Protein AF-A0A1D9FV73-F1 (afdb_monomer)

Sequence (245 aa):
MKEVLGYIRKRTNEAKQNPFILWLDDDSISARDRLSLWLPHISAFVMGFMDLNKLIFPYPSSEAATDELKRLINDHCRQDGTHWEWYLRDLQKLELNRTMKFSEGLEFIYGDERKLDRGFIYGIAALAHEAQDPLLRYSLIAPLEFFAHLLFGKTAPIARKFAEETGIQLEYVGDIHSGVEPGGLVNQQHEIINEDLFTEAVLDEQMRKRGLEMAEYMCDQIELRWKGNLEFAKKREWATPIAVV

Organism: Moorena producens (strain JHB) (NCBI:txid1454205)

Nearest PDB structures (foldseek):
  8ji7-assembly1_A  TM=9.169E-01  e=5.566E-11  Aetokthonos hydrillicola Thurmond2011
  8ji5-assembly1_A  TM=9.246E-01  e=1.252E-10  Aetokthonos hydrillicola Thurmond2011
  8ji2-assembly1_B  TM=9.148E-01  e=1.499E-10  Aetokthonos hydrillicola Thurmond2011
  8ji5-assembly1_B  TM=9.502E-01  e=3.223E-10  Aetokthonos hydrillicola Thurmond2011
  8twt-assembly1_A  TM=8.839E-01  e=9.134E-11  Aetokthonos hydrillicola

Solvent-accessible surface area (backbone atoms only — not comparable to full-atom values): 13000 Å² total; per-residue (Å²): 55,56,66,45,55,51,50,44,53,51,50,47,61,57,48,60,72,34,69,41,56,48,51,60,68,42,78,92,48,53,49,60,56,66,60,49,31,30,50,72,68,46,46,48,39,47,58,40,48,30,46,37,26,70,71,53,70,49,60,59,70,79,54,30,73,77,31,67,64,38,32,53,50,35,36,21,25,63,37,61,39,51,51,55,59,32,43,56,49,33,36,50,77,67,47,60,68,69,92,71,57,70,69,56,52,48,43,62,48,72,26,80,93,30,43,65,42,49,49,47,48,52,50,49,50,54,51,40,70,69,29,73,52,52,71,43,34,44,28,56,50,50,43,52,35,42,46,46,28,54,51,26,66,53,34,19,63,37,33,51,52,36,20,75,77,68,74,53,83,45,40,45,54,5,56,58,40,38,69,50,34,84,44,56,59,25,33,76,84,54,44,78,51,82,52,61,75,55,52,70,36,84,56,55,73,68,57,44,52,51,25,37,55,44,31,49,52,48,48,53,54,52,56,55,47,39,52,50,34,40,58,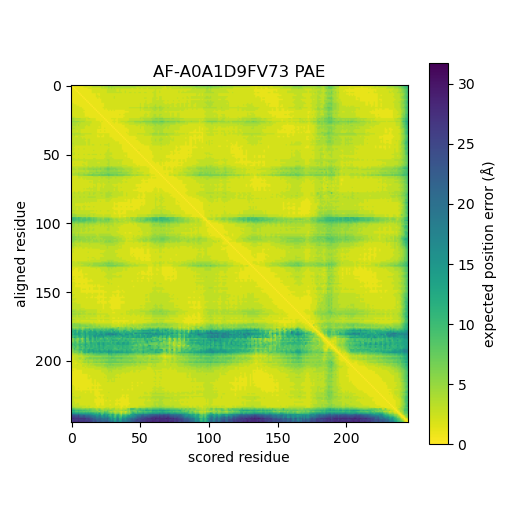50,25,72,66,44,83,60,70,63,69,59,81,84,125

Structure (mmCIF, N/CA/C/O backbone):
data_AF-A0A1D9FV73-F1
#
_entry.id   AF-A0A1D9FV73-F1
#
loop_
_atom_site.group_PDB
_atom_site.id
_atom_site.type_symbol
_atom_site.label_atom_id
_atom_site.label_alt_id
_atom_site.label_comp_id
_atom_site.label_asym_id
_atom_site.label_entity_id
_atom_site.label_seq_id
_atom_site.pdbx_PDB_ins_code
_atom_site.Cartn_x
_atom_site.Cartn_y
_atom_site.Cartn_z
_atom_site.occupancy
_atom_site.B_iso_or_equiv
_atom_site.auth_seq_id
_atom_site.auth_comp_id
_atom_site.auth_asym_id
_atom_site.auth_atom_id
_atom_site.pdbx_PDB_model_num
ATOM 1 N N . MET A 1 1 ? 6.792 -3.293 -21.103 1.00 94.44 1 MET A N 1
ATOM 2 C CA . MET A 1 1 ? 6.040 -2.984 -19.871 1.00 94.44 1 MET A CA 1
ATOM 3 C C . MET A 1 1 ? 4.527 -3.075 -20.017 1.00 94.44 1 MET A C 1
ATOM 5 O O . MET A 1 1 ? 3.881 -3.493 -19.064 1.00 94.44 1 MET A O 1
ATOM 9 N N . LYS A 1 2 ? 3.944 -2.753 -21.183 1.00 93.56 2 LYS A N 1
ATOM 10 C CA . LYS A 1 2 ? 2.482 -2.793 -21.414 1.00 93.56 2 LYS A CA 1
ATOM 11 C C . LYS A 1 2 ? 1.772 -4.060 -20.918 1.00 93.56 2 LYS A C 1
ATOM 13 O O . LYS A 1 2 ? 0.716 -3.941 -20.307 1.00 93.56 2 LYS A O 1
ATOM 18 N N . GLU A 1 3 ? 2.349 -5.241 -21.144 1.00 96.00 3 GLU A N 1
ATOM 19 C CA . GLU A 1 3 ? 1.769 -6.513 -20.684 1.00 96.00 3 GLU A CA 1
ATOM 20 C C . GLU A 1 3 ? 1.753 -6.631 -19.152 1.00 96.00 3 GLU A C 1
ATOM 22 O O . GLU A 1 3 ? 0.705 -6.911 -18.579 1.00 96.00 3 GLU A O 1
ATOM 27 N N . VAL A 1 4 ? 2.875 -6.328 -18.486 1.00 97.06 4 VAL A N 1
ATOM 28 C CA . VAL A 1 4 ? 2.989 -6.335 -17.015 1.00 97.06 4 VAL A CA 1
ATOM 29 C C . VAL A 1 4 ? 1.977 -5.374 -16.389 1.00 97.06 4 VAL A C 1
ATOM 31 O O . VAL A 1 4 ? 1.199 -5.758 -15.521 1.00 97.06 4 VAL A O 1
ATOM 34 N N . LEU A 1 5 ? 1.906 -4.137 -16.883 1.00 95.38 5 LEU A N 1
ATOM 35 C CA . LEU A 1 5 ? 0.952 -3.144 -16.379 1.00 95.38 5 LEU A CA 1
ATOM 36 C C . LEU A 1 5 ? -0.502 -3.503 -16.716 1.00 95.38 5 LEU A C 1
ATOM 38 O O . LEU A 1 5 ? -1.413 -3.215 -15.942 1.00 95.38 5 LEU A O 1
ATOM 42 N N . GLY A 1 6 ? -0.739 -4.139 -17.866 1.00 95.31 6 GLY A N 1
ATOM 43 C CA . GLY A 1 6 ? -2.045 -4.683 -18.232 1.00 95.31 6 GLY A CA 1
ATOM 44 C C . GLY A 1 6 ? -2.503 -5.771 -17.263 1.00 95.31 6 GLY A C 1
ATOM 45 O O . GLY A 1 6 ? -3.660 -5.765 -16.844 1.00 95.31 6 GLY A O 1
ATOM 46 N N . TYR A 1 7 ? -1.587 -6.652 -16.857 1.00 98.00 7 TYR A N 1
ATOM 47 C CA . TYR A 1 7 ? -1.833 -7.662 -15.835 1.00 98.00 7 TYR A CA 1
ATOM 48 C C . TYR A 1 7 ? -2.163 -7.026 -14.479 1.00 98.00 7 TYR A C 1
ATOM 50 O O . TYR A 1 7 ? -3.194 -7.359 -13.898 1.00 98.00 7 TYR A O 1
ATOM 58 N N . ILE A 1 8 ? -1.362 -6.059 -14.016 1.00 97.31 8 ILE A N 1
ATOM 59 C CA . ILE A 1 8 ? -1.597 -5.352 -12.744 1.00 97.31 8 ILE A CA 1
ATOM 60 C C . ILE A 1 8 ? -2.977 -4.692 -12.745 1.00 97.31 8 ILE A C 1
ATOM 62 O O . ILE A 1 8 ? -3.781 -4.953 -11.858 1.00 97.31 8 ILE A O 1
ATOM 66 N N . ARG A 1 9 ? -3.317 -3.928 -13.793 1.00 95.69 9 ARG A N 1
ATOM 67 C CA . ARG A 1 9 ? -4.641 -3.293 -13.923 1.00 95.69 9 ARG A CA 1
ATOM 68 C C . ARG A 1 9 ? -5.788 -4.295 -13.880 1.00 95.69 9 ARG A C 1
ATOM 70 O O . ARG A 1 9 ? -6.813 -4.025 -13.253 1.00 95.69 9 ARG A O 1
ATOM 77 N N . LYS A 1 10 ? -5.632 -5.442 -14.548 1.00 97.56 10 LYS A N 1
ATOM 78 C CA . LYS A 1 10 ? -6.623 -6.521 -14.508 1.00 97.56 10 LYS A CA 1
ATOM 79 C C . LYS A 1 10 ? -6.805 -7.022 -13.071 1.00 97.56 10 LYS A C 1
ATOM 81 O O . LYS A 1 10 ? -7.938 -7.034 -12.595 1.00 97.56 10 LYS A O 1
ATOM 86 N N . ARG A 1 11 ? -5.710 -7.352 -12.381 1.00 98.25 11 ARG A N 1
ATOM 87 C CA . ARG A 1 11 ? -5.714 -7.831 -10.990 1.00 98.25 11 ARG A CA 1
ATOM 88 C C . ARG A 1 11 ? -6.327 -6.815 -10.031 1.00 98.25 11 ARG A C 1
ATOM 90 O O . ARG A 1 11 ? -7.212 -7.167 -9.262 1.00 98.25 11 ARG A O 1
ATOM 97 N N . THR A 1 12 ? -5.959 -5.540 -10.130 1.00 96.50 12 THR A N 1
ATOM 98 C CA . THR A 1 12 ? -6.561 -4.465 -9.327 1.00 96.50 12 THR A CA 1
ATOM 99 C C . THR A 1 12 ? -8.065 -4.341 -9.580 1.00 96.50 12 THR A C 1
ATOM 101 O O . THR A 1 12 ? -8.840 -4.127 -8.651 1.00 96.50 12 THR A O 1
ATOM 104 N N . ASN A 1 13 ? -8.522 -4.503 -10.826 1.00 96.31 13 ASN A N 1
ATOM 105 C CA . ASN A 1 13 ? -9.952 -4.473 -11.124 1.00 96.31 13 ASN A CA 1
ATOM 106 C C . ASN A 1 13 ? -10.701 -5.689 -10.553 1.00 96.31 13 ASN A C 1
ATOM 108 O O . ASN A 1 13 ? -11.813 -5.528 -10.055 1.00 96.31 13 ASN A O 1
ATOM 112 N N . GLU A 1 14 ? -10.106 -6.881 -10.601 1.00 98.06 14 GLU A N 1
ATOM 113 C CA . GLU A 1 14 ? -10.643 -8.094 -9.966 1.00 98.06 14 GLU A CA 1
ATOM 114 C C . GLU A 1 14 ? -10.710 -7.937 -8.438 1.00 98.06 14 GLU A C 1
ATOM 116 O O . GLU A 1 14 ? -11.728 -8.261 -7.821 1.00 98.06 14 GLU A O 1
ATOM 121 N N . ALA A 1 15 ? -9.691 -7.317 -7.839 1.00 97.88 15 ALA A N 1
ATOM 122 C CA . ALA A 1 15 ? -9.591 -7.073 -6.404 1.00 97.88 15 ALA A CA 1
ATOM 123 C C . ALA A 1 15 ? -10.682 -6.135 -5.848 1.00 97.88 15 ALA A C 1
ATOM 125 O O . ALA A 1 15 ? -10.918 -6.122 -4.641 1.00 97.88 15 ALA A O 1
ATOM 126 N N . LYS A 1 16 ? -11.434 -5.418 -6.698 1.00 96.94 16 LYS A N 1
ATOM 127 C CA . LYS A 1 16 ? -12.654 -4.694 -6.282 1.00 96.94 16 LYS A CA 1
ATOM 128 C C . LYS A 1 16 ? -13.710 -5.614 -5.663 1.00 96.94 16 LYS A C 1
ATOM 130 O O . LYS A 1 16 ? -14.547 -5.143 -4.904 1.00 96.94 16 LYS A O 1
ATOM 135 N N . GLN A 1 17 ? -13.686 -6.904 -6.005 1.00 97.56 17 GLN A N 1
ATOM 136 C CA . GLN A 1 17 ? -14.568 -7.930 -5.442 1.00 97.56 17 GLN A CA 1
ATOM 137 C C . GLN A 1 17 ? -13.946 -8.652 -4.238 1.00 97.56 17 GLN A C 1
ATOM 139 O O . GLN A 1 17 ? -14.531 -9.603 -3.718 1.00 97.56 17 GLN A O 1
ATOM 144 N N . ASN A 1 18 ? -12.760 -8.234 -3.781 1.00 98.00 18 ASN A N 1
ATOM 145 C CA . ASN A 1 18 ? -12.142 -8.811 -2.597 1.00 98.00 18 ASN A CA 1
ATOM 146 C C . ASN A 1 18 ? -13.046 -8.564 -1.368 1.00 98.00 18 ASN A C 1
ATOM 148 O O . ASN A 1 18 ? -13.494 -7.432 -1.167 1.00 98.00 18 ASN A O 1
ATOM 152 N N . PRO A 1 19 ? -13.293 -9.573 -0.509 1.00 98.44 19 PRO A N 1
ATOM 153 C CA . PRO A 1 19 ? -14.173 -9.426 0.650 1.00 98.44 19 PRO A CA 1
ATOM 154 C C . PRO A 1 19 ? -13.812 -8.274 1.592 1.00 98.44 19 PRO A C 1
ATOM 156 O O . PRO A 1 19 ? -14.708 -7.681 2.184 1.00 98.44 19 PRO A O 1
ATOM 159 N N . PHE A 1 20 ? -12.526 -7.944 1.743 1.00 98.50 20 PHE A N 1
ATOM 160 C CA . PHE A 1 20 ? -12.100 -6.807 2.561 1.00 98.50 20 PHE A CA 1
ATOM 161 C C . PHE A 1 20 ? -12.515 -5.469 1.940 1.00 98.50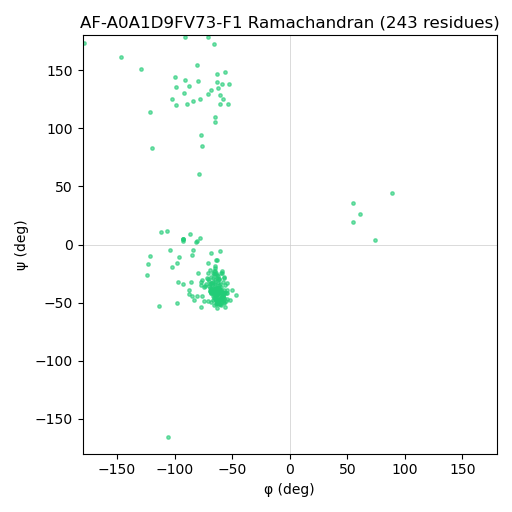 20 PHE A C 1
ATOM 163 O O . PHE A 1 20 ? -13.015 -4.595 2.640 1.00 98.50 20 PHE A O 1
ATOM 170 N N . ILE A 1 21 ? -12.374 -5.335 0.619 1.00 98.25 21 ILE A N 1
ATOM 171 C CA . ILE A 1 21 ? -12.801 -4.142 -0.118 1.00 98.25 21 ILE A CA 1
ATOM 172 C C . ILE A 1 21 ? -14.319 -3.975 -0.046 1.00 98.25 21 ILE A C 1
ATOM 174 O O . ILE A 1 21 ? -14.797 -2.880 0.231 1.00 98.25 21 ILE A O 1
ATOM 178 N N . LEU A 1 22 ? -15.076 -5.061 -0.212 1.00 98.19 22 LEU A N 1
ATOM 179 C CA . LEU A 1 22 ? -16.535 -5.034 -0.067 1.00 98.19 22 LEU A CA 1
ATOM 180 C C . LEU A 1 22 ? -16.974 -4.717 1.369 1.00 98.19 22 LEU A C 1
ATOM 182 O O . LEU A 1 22 ? -17.975 -4.041 1.571 1.00 98.19 22 LEU A O 1
ATOM 186 N N . TRP A 1 23 ? -16.219 -5.168 2.371 1.00 98.31 23 TRP A N 1
ATOM 187 C CA . TRP A 1 23 ? -16.487 -4.853 3.774 1.00 98.31 23 TRP A CA 1
ATOM 188 C C . TRP A 1 23 ? -16.323 -3.356 4.087 1.00 98.31 23 TRP A C 1
ATOM 190 O O . TRP A 1 23 ? -17.076 -2.819 4.896 1.00 98.31 23 TRP A O 1
ATOM 200 N N . LEU A 1 24 ? -15.406 -2.652 3.413 1.00 97.88 24 LEU A N 1
ATOM 201 C CA . LEU A 1 24 ? -15.288 -1.191 3.527 1.00 97.88 24 LEU A CA 1
ATOM 202 C C . LEU A 1 24 ? -16.526 -0.458 2.970 1.00 97.88 24 LEU A C 1
ATOM 204 O O . LEU A 1 24 ? -16.848 0.637 3.430 1.00 97.88 24 LEU A O 1
ATOM 208 N N . ASP A 1 25 ? -17.268 -1.063 2.041 1.00 95.56 25 ASP A N 1
ATOM 209 C CA . ASP A 1 25 ? -18.520 -0.506 1.511 1.00 95.56 25 ASP A CA 1
ATOM 210 C C . ASP A 1 25 ? -19.750 -0.815 2.398 1.00 95.56 25 ASP A C 1
ATOM 212 O O . ASP A 1 25 ? -20.844 -0.324 2.122 1.00 95.56 25 ASP A O 1
ATOM 216 N N . ASP A 1 26 ? -19.608 -1.611 3.466 1.00 96.75 26 ASP A N 1
ATOM 217 C CA . ASP A 1 26 ? -20.733 -2.007 4.321 1.00 96.75 26 ASP A CA 1
ATOM 218 C C . ASP A 1 26 ? -21.160 -0.872 5.268 1.00 96.75 26 ASP A C 1
ATOM 220 O O . ASP A 1 26 ? -20.642 -0.700 6.375 1.00 96.75 26 ASP A O 1
ATOM 224 N N . ASP A 1 27 ? -22.150 -0.093 4.836 1.00 94.50 27 ASP A N 1
ATOM 225 C CA . ASP A 1 27 ? -22.703 1.024 5.604 1.00 94.50 27 ASP A CA 1
ATOM 226 C C . ASP A 1 27 ? -23.476 0.621 6.869 1.00 94.50 27 ASP A C 1
ATOM 228 O O . ASP A 1 27 ? -23.812 1.499 7.670 1.00 94.50 27 ASP A O 1
ATOM 232 N N . SER A 1 28 ? -23.716 -0.675 7.108 1.00 96.25 28 SER A N 1
ATOM 233 C CA . SER A 1 28 ? -24.216 -1.144 8.409 1.00 96.25 28 SER A CA 1
ATOM 234 C C . SER A 1 28 ? -23.153 -1.056 9.513 1.00 96.25 28 SER A C 1
ATOM 236 O O . SER A 1 28 ? -23.482 -1.084 10.702 1.00 96.25 28 SER A O 1
ATOM 238 N N . ILE A 1 29 ? -21.882 -0.898 9.131 1.00 96.00 29 ILE A N 1
ATOM 239 C CA . ILE A 1 29 ? -20.740 -0.732 10.024 1.00 96.00 29 ILE A CA 1
ATOM 240 C C . ILE A 1 29 ? -20.395 0.758 10.127 1.00 96.00 29 ILE A C 1
ATOM 242 O O . ILE A 1 29 ? -20.336 1.492 9.130 1.00 96.00 29 ILE A O 1
ATOM 246 N N . SER A 1 30 ? -20.143 1.220 11.356 1.00 95.88 30 SER A N 1
ATOM 247 C CA . SER A 1 30 ? -19.783 2.619 11.608 1.00 95.88 30 SER A CA 1
ATOM 248 C C . SER A 1 30 ? -18.549 3.035 10.794 1.00 95.88 30 SER A C 1
ATOM 250 O O . SER A 1 30 ? -17.663 2.217 10.529 1.00 95.88 30 SER A O 1
ATOM 252 N N . ALA A 1 31 ? -18.474 4.310 10.396 1.00 96.56 31 ALA A N 1
ATOM 253 C CA . ALA A 1 31 ? -17.317 4.828 9.661 1.00 96.56 31 ALA A CA 1
ATOM 254 C C . ALA A 1 31 ? -16.020 4.605 10.454 1.00 96.56 31 ALA A C 1
ATOM 256 O O . ALA A 1 31 ? -15.020 4.140 9.912 1.00 96.56 31 ALA A O 1
ATOM 257 N N . ARG A 1 32 ? -16.079 4.833 11.771 1.00 95.62 32 ARG A N 1
ATOM 258 C CA . ARG A 1 32 ? -14.976 4.567 12.693 1.00 95.62 32 ARG A CA 1
ATOM 259 C C . ARG A 1 32 ? -14.503 3.117 12.634 1.00 95.62 32 ARG A C 1
ATOM 261 O O . ARG A 1 32 ? -13.319 2.902 12.416 1.00 95.62 32 ARG A O 1
ATOM 268 N N . ASP A 1 33 ? -15.401 2.146 12.800 1.00 96.00 33 ASP A N 1
ATOM 269 C CA . ASP A 1 33 ? -15.042 0.720 12.805 1.00 96.00 33 ASP A CA 1
ATOM 270 C C . ASP A 1 33 ? -14.443 0.280 11.461 1.00 96.00 33 ASP A C 1
ATOM 272 O O . ASP A 1 33 ? -13.454 -0.456 11.435 1.00 96.00 33 ASP A O 1
ATOM 276 N N . ARG A 1 34 ? -15.004 0.765 10.342 1.00 96.69 34 ARG A N 1
ATOM 277 C CA . ARG A 1 34 ? -14.482 0.488 8.995 1.00 96.69 34 ARG A CA 1
ATOM 278 C C . ARG A 1 34 ? -13.067 1.014 8.775 1.00 96.69 34 ARG A C 1
ATOM 280 O O . ARG A 1 34 ? -12.326 0.441 7.983 1.00 96.69 34 ARG A O 1
ATOM 287 N N . LEU A 1 35 ? -12.671 2.066 9.485 1.00 96.88 35 LEU A N 1
ATOM 288 C CA . LEU A 1 35 ? -11.325 2.633 9.412 1.00 96.88 35 LEU A CA 1
ATOM 289 C C . LEU A 1 35 ? -10.377 2.047 10.462 1.00 96.88 35 LEU A C 1
ATOM 291 O O . LEU A 1 35 ? -9.194 1.903 10.183 1.00 96.88 35 LEU A O 1
ATOM 295 N N . SER A 1 36 ? -10.861 1.707 11.659 1.00 95.44 36 SER A N 1
ATOM 296 C CA . SER A 1 36 ? -9.999 1.407 12.807 1.00 95.44 36 SER A CA 1
ATOM 297 C C . SER A 1 36 ? -9.740 -0.080 13.040 1.00 95.44 36 SER A C 1
ATOM 299 O O . SER A 1 36 ? -8.662 -0.434 13.511 1.00 95.44 36 SER A O 1
ATOM 301 N N . LEU A 1 37 ? -10.688 -0.970 12.728 1.00 96.00 37 LEU A N 1
ATOM 302 C CA . LEU A 1 37 ? -10.621 -2.362 13.197 1.00 96.00 37 LEU A CA 1
ATOM 303 C C . LEU A 1 37 ? -9.527 -3.196 12.529 1.00 96.00 37 LEU A C 1
ATOM 305 O O . LEU A 1 37 ? -9.065 -4.165 13.122 1.00 96.00 37 LEU A O 1
ATOM 309 N N . TRP A 1 38 ? -9.106 -2.829 11.322 1.00 96.31 38 TRP A N 1
ATOM 310 C CA . TRP A 1 38 ? -8.029 -3.494 10.585 1.00 96.31 38 TRP A CA 1
ATOM 311 C C . TRP A 1 38 ? -6.707 -2.723 10.637 1.00 96.31 38 TRP A C 1
ATOM 313 O O . TRP A 1 38 ? -5.655 -3.303 10.386 1.00 96.31 38 TRP A O 1
ATOM 323 N N . LEU A 1 39 ? -6.738 -1.428 10.955 1.00 96.00 39 LEU A N 1
ATOM 324 C CA . LEU A 1 39 ? -5.584 -0.543 10.814 1.00 96.00 39 LEU A CA 1
ATOM 325 C C . LEU A 1 39 ? -4.366 -0.988 11.651 1.00 96.00 39 LEU A C 1
ATOM 327 O O . LEU A 1 39 ? -3.267 -1.022 11.103 1.00 96.00 39 LEU A O 1
ATOM 331 N N . PRO A 1 40 ? -4.512 -1.458 12.910 1.00 94.50 40 PRO A N 1
ATOM 332 C CA . PRO A 1 40 ? -3.389 -2.008 13.673 1.00 94.50 40 PRO A CA 1
ATOM 333 C C . PRO A 1 40 ? -2.752 -3.248 13.034 1.00 94.50 40 PRO A C 1
ATOM 335 O O . PRO A 1 40 ? -1.554 -3.485 13.215 1.00 94.50 40 PRO A O 1
ATOM 338 N N . HIS A 1 41 ? -3.531 -4.043 12.289 1.00 94.69 41 HIS A N 1
ATOM 339 C CA . HIS A 1 41 ? -3.054 -5.267 11.646 1.00 94.69 41 HIS A CA 1
ATOM 340 C C . HIS A 1 41 ? -1.945 -4.973 10.638 1.00 94.69 41 HIS A C 1
ATOM 342 O O . HIS A 1 41 ? -0.956 -5.694 10.589 1.00 94.69 41 HIS A O 1
ATOM 348 N N . ILE A 1 42 ? -2.069 -3.867 9.897 1.00 95.12 42 ILE A N 1
ATOM 349 C CA . ILE A 1 42 ? -1.120 -3.506 8.840 1.00 95.12 42 ILE A CA 1
ATOM 350 C C . ILE A 1 42 ? 0.146 -2.816 9.361 1.00 95.12 42 ILE A C 1
ATOM 352 O O . ILE A 1 42 ? 1.007 -2.453 8.567 1.00 95.12 42 ILE A O 1
ATOM 356 N N . SER A 1 43 ? 0.301 -2.650 10.677 1.00 95.06 43 SER A N 1
ATOM 357 C CA . SER A 1 43 ? 1.453 -1.970 11.290 1.00 95.06 43 SER A CA 1
ATOM 358 C C . SER A 1 43 ? 2.803 -2.517 10.821 1.00 95.06 43 SER A C 1
ATOM 360 O O . SER A 1 43 ? 3.673 -1.745 10.419 1.00 95.06 43 SER A O 1
ATOM 362 N N . ALA A 1 44 ? 2.973 -3.843 10.815 1.00 95.31 44 ALA A N 1
ATOM 363 C CA . ALA A 1 44 ? 4.203 -4.481 10.349 1.00 95.31 44 ALA A CA 1
ATOM 364 C C . ALA A 1 44 ? 4.470 -4.191 8.862 1.00 95.31 44 ALA A C 1
ATOM 366 O O . ALA A 1 44 ? 5.618 -3.969 8.477 1.00 95.31 44 ALA A O 1
ATOM 367 N N . PHE A 1 45 ? 3.418 -4.141 8.039 1.00 96.44 45 PHE A N 1
ATOM 368 C CA . PHE A 1 45 ? 3.533 -3.781 6.631 1.00 96.44 45 PHE A CA 1
ATOM 369 C C . PHE A 1 45 ? 3.904 -2.306 6.447 1.00 96.44 45 PHE A C 1
ATOM 371 O O . PHE A 1 45 ? 4.859 -2.036 5.734 1.00 96.44 45 PHE A O 1
ATOM 378 N N . VAL A 1 46 ? 3.221 -1.360 7.103 1.00 96.88 46 VAL A N 1
ATOM 379 C CA . VAL A 1 46 ? 3.495 0.085 6.951 1.00 96.88 46 VAL A CA 1
ATOM 380 C C . VAL A 1 46 ? 4.925 0.423 7.357 1.00 96.88 46 VAL A C 1
ATOM 382 O O . VAL A 1 46 ? 5.630 1.121 6.629 1.00 96.88 46 VAL A O 1
ATOM 385 N N . MET A 1 47 ? 5.381 -0.107 8.495 1.00 97.19 47 MET A N 1
ATOM 386 C CA . MET A 1 47 ? 6.751 0.122 8.955 1.00 97.19 47 MET A CA 1
ATOM 387 C C . MET A 1 47 ? 7.775 -0.553 8.036 1.00 97.19 47 MET A C 1
ATOM 389 O O . MET A 1 47 ? 8.807 0.036 7.733 1.00 97.19 47 MET A O 1
ATOM 393 N N . GLY A 1 48 ? 7.482 -1.752 7.528 1.00 97.19 48 GLY A N 1
ATOM 394 C CA . GLY A 1 48 ? 8.340 -2.400 6.537 1.00 97.19 48 GLY A CA 1
ATOM 395 C C . GLY A 1 48 ? 8.354 -1.675 5.189 1.00 97.19 48 GLY A C 1
ATOM 396 O O . GLY A 1 48 ? 9.392 -1.611 4.543 1.00 97.19 48 GLY A O 1
ATOM 397 N N . PHE A 1 49 ? 7.237 -1.084 4.764 1.00 97.12 49 PHE A N 1
ATOM 398 C CA . PHE A 1 49 ? 7.138 -0.319 3.522 1.00 97.12 49 PHE A CA 1
ATOM 399 C C . PHE A 1 49 ? 7.918 0.997 3.600 1.00 97.12 49 PHE A C 1
ATOM 401 O O . PHE A 1 49 ? 8.562 1.390 2.627 1.00 97.12 49 PHE A O 1
ATOM 408 N N . MET A 1 50 ? 7.962 1.624 4.781 1.00 97.75 50 MET A N 1
ATOM 409 C CA . MET A 1 50 ? 8.908 2.706 5.062 1.00 97.75 50 MET A CA 1
ATOM 410 C C . MET A 1 50 ? 10.354 2.249 4.813 1.00 97.75 50 MET A C 1
ATOM 412 O O . MET A 1 50 ? 11.098 2.956 4.134 1.00 97.75 50 MET A O 1
ATOM 416 N N . ASP A 1 51 ? 10.759 1.086 5.329 1.00 97.94 51 ASP A N 1
ATOM 417 C CA . ASP A 1 51 ? 12.115 0.564 5.113 1.00 97.94 51 ASP A CA 1
ATOM 418 C C . ASP A 1 51 ? 12.373 0.232 3.640 1.00 97.94 51 ASP A C 1
ATOM 420 O O . ASP A 1 51 ? 13.446 0.545 3.123 1.00 97.94 51 ASP A O 1
ATOM 424 N N . LEU A 1 52 ? 11.391 -0.334 2.932 1.00 98.06 52 LEU A N 1
ATOM 425 C CA . LEU A 1 52 ? 11.512 -0.605 1.501 1.00 98.06 52 LEU A CA 1
ATOM 426 C C . LEU A 1 52 ? 11.823 0.677 0.721 1.00 98.06 52 LEU A C 1
ATOM 428 O O . LEU A 1 52 ? 12.796 0.719 -0.032 1.00 98.06 52 LEU A O 1
ATOM 432 N N . ASN A 1 53 ? 11.057 1.739 0.962 1.00 98.06 53 ASN A N 1
ATOM 433 C CA . ASN A 1 53 ? 11.233 3.024 0.293 1.00 98.06 53 ASN A CA 1
ATOM 434 C C . ASN A 1 53 ? 12.499 3.775 0.722 1.00 98.06 53 ASN A C 1
ATOM 436 O O . ASN A 1 53 ? 13.095 4.483 -0.082 1.00 98.06 53 ASN A O 1
ATOM 440 N N . LYS A 1 54 ? 12.956 3.627 1.968 1.00 97.75 54 LYS A N 1
ATOM 441 C CA . LYS A 1 54 ? 14.157 4.334 2.444 1.00 97.75 54 LYS A CA 1
ATOM 442 C C . LYS A 1 54 ? 15.459 3.608 2.132 1.00 97.75 54 LYS A C 1
ATOM 444 O O . LYS A 1 54 ? 16.480 4.270 1.961 1.00 97.75 54 LYS A O 1
ATOM 449 N N . LEU A 1 55 ? 15.446 2.276 2.114 1.00 97.44 55 LEU A N 1
ATOM 450 C CA . LEU A 1 55 ? 16.667 1.468 2.188 1.00 97.44 55 LEU A CA 1
ATOM 451 C C . LEU A 1 55 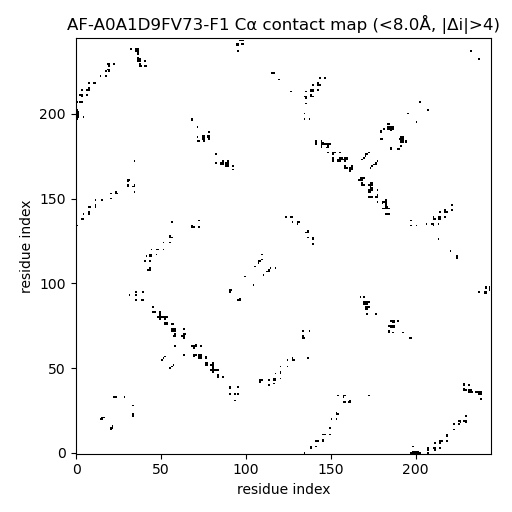? 16.833 0.484 1.029 1.00 97.44 55 LEU A C 1
ATOM 453 O O . LEU A 1 55 ? 17.964 0.099 0.744 1.00 97.44 55 LEU A O 1
ATOM 457 N N . ILE A 1 56 ? 15.743 0.041 0.396 1.00 97.81 56 ILE A N 1
ATOM 458 C CA . ILE A 1 56 ? 15.771 -1.129 -0.494 1.00 97.81 56 ILE A CA 1
ATOM 459 C C . ILE A 1 56 ? 15.502 -0.765 -1.953 1.00 97.81 56 ILE A C 1
ATOM 461 O O . ILE A 1 56 ? 16.271 -1.148 -2.832 1.00 97.81 56 ILE A O 1
ATOM 465 N N . PHE A 1 57 ? 14.411 -0.053 -2.231 1.00 97.88 57 PHE A N 1
ATOM 466 C CA . PHE A 1 57 ? 14.059 0.346 -3.590 1.00 97.88 57 PHE A CA 1
ATOM 467 C C . PHE A 1 57 ? 15.006 1.386 -4.198 1.00 97.88 57 PHE A C 1
ATOM 469 O O . PHE A 1 57 ? 15.342 1.216 -5.380 1.00 97.88 57 PHE A O 1
ATOM 476 N N . PRO A 1 58 ? 15.462 2.419 -3.454 1.00 97.75 58 PRO A N 1
ATOM 477 C CA . PRO A 1 58 ? 16.298 3.452 -4.039 1.00 97.75 58 PRO A CA 1
ATOM 478 C C . PRO A 1 58 ? 17.595 2.904 -4.635 1.00 97.75 58 PRO A C 1
ATOM 480 O O . PRO A 1 58 ? 18.291 2.077 -4.048 1.00 97.75 58 PRO A O 1
ATOM 483 N N . TYR A 1 59 ? 17.950 3.423 -5.801 1.00 98.19 59 TYR A N 1
ATOM 484 C CA . TYR A 1 59 ? 19.246 3.226 -6.431 1.00 98.19 59 TYR A CA 1
ATOM 485 C C . TYR A 1 59 ? 20.306 4.155 -5.832 1.00 98.19 59 TYR A C 1
ATOM 487 O O . TYR A 1 59 ? 19.974 5.259 -5.380 1.00 98.19 59 TYR A O 1
ATOM 495 N N . PRO A 1 60 ? 21.598 3.782 -5.899 1.00 97.12 60 PRO A N 1
ATOM 496 C CA . PRO A 1 60 ? 22.688 4.691 -5.566 1.00 97.12 60 PRO A CA 1
ATOM 497 C C . PRO A 1 60 ? 22.589 6.006 -6.348 1.00 97.12 60 PRO A C 1
ATOM 499 O O . PRO A 1 60 ? 22.346 6.007 -7.557 1.00 97.12 60 PRO A O 1
ATOM 502 N N . SER A 1 61 ? 22.841 7.138 -5.683 1.00 95.81 61 SER A N 1
ATOM 503 C CA . SER A 1 61 ? 22.734 8.467 -6.306 1.00 95.81 61 SER A CA 1
ATOM 504 C C . SER A 1 61 ? 23.618 8.632 -7.546 1.00 95.81 61 SER A C 1
ATOM 506 O O . SER A 1 61 ? 23.265 9.382 -8.449 1.00 95.81 61 SER A O 1
ATOM 508 N N . SER A 1 62 ? 24.748 7.921 -7.618 1.00 97.12 62 SER A N 1
ATOM 509 C CA . SER A 1 62 ? 25.627 7.913 -8.793 1.00 97.12 62 SER A CA 1
ATOM 510 C C . SER A 1 62 ? 24.988 7.270 -10.025 1.00 97.12 62 SER A C 1
ATOM 512 O O . SER A 1 62 ? 25.284 7.690 -11.137 1.00 97.12 62 SER A O 1
ATOM 514 N N . GLU A 1 63 ? 24.123 6.270 -9.841 1.00 96.88 63 GLU A N 1
ATOM 515 C CA . GLU A 1 63 ? 23.386 5.633 -10.938 1.00 96.88 63 GLU A CA 1
ATOM 516 C C . GLU A 1 63 ? 22.175 6.474 -11.345 1.00 96.88 63 GLU A C 1
ATOM 518 O O . GLU A 1 63 ? 21.955 6.718 -12.526 1.00 96.88 63 GLU A O 1
ATOM 523 N N . ALA A 1 64 ? 21.423 6.988 -10.369 1.00 96.12 64 ALA A N 1
ATOM 524 C CA . ALA A 1 64 ? 20.279 7.865 -10.627 1.00 96.12 64 ALA A CA 1
ATOM 525 C C . ALA A 1 64 ? 20.676 9.207 -11.277 1.00 96.12 64 ALA A C 1
ATOM 527 O O . ALA A 1 64 ? 19.849 9.866 -11.898 1.00 96.12 64 ALA A O 1
ATOM 528 N N . ALA A 1 65 ? 21.940 9.624 -11.162 1.00 95.88 65 ALA A N 1
ATOM 529 C CA . ALA A 1 65 ? 22.443 10.819 -11.836 1.00 95.88 65 ALA A CA 1
ATOM 530 C C . ALA A 1 65 ? 22.535 10.665 -13.366 1.00 95.88 65 ALA A C 1
ATOM 532 O O . ALA A 1 65 ? 22.576 11.672 -14.071 1.00 95.88 65 ALA A O 1
ATOM 533 N N . THR A 1 66 ? 22.594 9.433 -13.879 1.00 96.38 66 THR A N 1
ATOM 534 C CA . THR A 1 66 ? 22.786 9.144 -15.311 1.00 96.38 66 THR A CA 1
ATOM 535 C C . THR A 1 66 ? 21.662 8.312 -15.928 1.00 96.38 66 THR A C 1
ATOM 537 O O . THR A 1 66 ? 21.601 8.208 -17.151 1.00 96.38 66 THR A O 1
ATOM 540 N N . ASP A 1 67 ? 20.760 7.764 -15.113 1.00 96.25 67 ASP A N 1
ATOM 541 C CA . ASP A 1 67 ? 19.602 6.976 -15.533 1.00 96.25 67 ASP A CA 1
ATOM 542 C C . ASP A 1 67 ? 18.307 7.620 -15.018 1.00 96.25 67 ASP A C 1
ATOM 544 O O . ASP A 1 67 ? 18.042 7.685 -13.813 1.00 96.25 67 ASP A O 1
ATOM 548 N N . GLU A 1 68 ? 17.493 8.107 -15.953 1.00 95.06 68 GLU A N 1
ATOM 549 C CA . GLU A 1 68 ? 16.250 8.804 -15.640 1.00 95.06 68 GLU A CA 1
ATOM 550 C C . GLU A 1 68 ? 15.214 7.904 -14.957 1.00 95.06 68 GLU A C 1
ATOM 552 O O . GLU A 1 68 ? 14.568 8.355 -14.014 1.00 95.06 68 GLU A O 1
ATOM 557 N N . LEU A 1 69 ? 15.090 6.630 -15.340 1.00 95.62 69 LEU A N 1
ATOM 558 C CA . LEU A 1 69 ? 14.127 5.719 -14.714 1.00 95.62 69 LEU A CA 1
ATOM 559 C C . LEU A 1 69 ? 14.492 5.473 -13.246 1.00 95.62 69 LEU A C 1
ATOM 561 O O . LEU A 1 69 ? 13.628 5.504 -12.368 1.00 95.62 69 LEU A O 1
ATOM 565 N N . LYS A 1 70 ? 15.786 5.293 -12.958 1.00 96.88 70 LYS A N 1
ATOM 566 C CA . LYS A 1 70 ? 16.282 5.158 -11.579 1.00 96.88 70 LYS A CA 1
ATO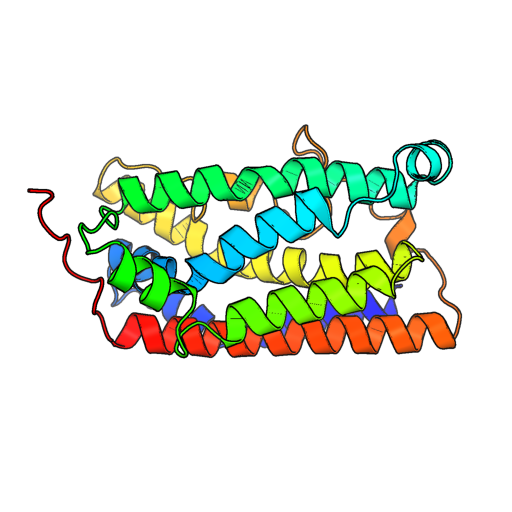M 567 C C . LYS A 1 70 ? 16.046 6.426 -10.765 1.00 96.88 70 LYS A C 1
ATOM 569 O O . LYS A 1 70 ? 15.664 6.337 -9.600 1.00 96.88 70 LYS A O 1
ATOM 574 N N . ARG A 1 71 ? 16.240 7.603 -11.370 1.00 95.88 71 ARG A N 1
ATOM 575 C CA . ARG A 1 71 ? 15.941 8.893 -10.732 1.00 95.88 71 ARG A CA 1
ATOM 576 C C . ARG A 1 71 ? 14.466 9.009 -10.362 1.00 95.88 71 ARG A C 1
ATOM 578 O O . ARG A 1 71 ? 14.171 9.348 -9.224 1.00 95.88 71 ARG A O 1
ATOM 585 N N . LEU A 1 72 ? 13.561 8.676 -11.281 1.00 94.62 72 LEU A N 1
ATOM 586 C CA . LEU A 1 72 ? 12.117 8.727 -11.042 1.00 94.62 72 LEU A CA 1
ATOM 587 C C . LEU A 1 72 ? 11.683 7.774 -9.918 1.00 94.62 72 LEU A C 1
ATOM 589 O O . LEU A 1 72 ? 10.927 8.181 -9.040 1.00 94.62 72 LEU A O 1
ATOM 593 N N . ILE A 1 73 ? 12.223 6.550 -9.883 1.00 95.88 73 ILE A N 1
ATOM 594 C CA . ILE A 1 73 ? 11.998 5.613 -8.767 1.00 95.88 73 ILE A CA 1
ATOM 595 C C . ILE A 1 73 ? 12.495 6.214 -7.448 1.00 95.88 73 ILE A C 1
ATOM 597 O O . ILE A 1 73 ? 11.769 6.207 -6.458 1.00 95.88 73 ILE A O 1
ATOM 601 N N . ASN A 1 74 ? 13.705 6.779 -7.421 1.00 96.94 74 ASN A N 1
ATOM 602 C CA . ASN A 1 74 ? 14.242 7.407 -6.214 1.00 96.94 74 ASN A CA 1
ATOM 603 C C . ASN A 1 74 ? 13.399 8.595 -5.742 1.00 96.94 74 ASN A C 1
ATOM 605 O O . ASN A 1 74 ? 13.302 8.826 -4.538 1.00 96.94 74 ASN A O 1
ATOM 609 N N . ASP A 1 75 ? 12.864 9.394 -6.663 1.00 94.44 75 ASP A N 1
ATOM 610 C CA . ASP A 1 75 ? 12.035 10.558 -6.346 1.00 94.44 75 ASP A CA 1
ATOM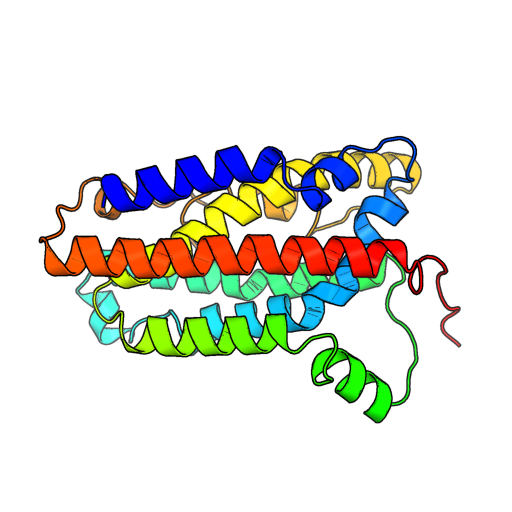 611 C C . ASP A 1 75 ? 10.724 10.121 -5.686 1.00 94.44 75 ASP A C 1
ATOM 613 O O . ASP A 1 75 ? 10.368 10.673 -4.642 1.00 94.44 75 ASP A O 1
ATOM 617 N N . HIS A 1 76 ? 10.094 9.075 -6.223 1.00 94.19 76 HIS A N 1
ATOM 618 C CA . HIS A 1 76 ? 8.914 8.450 -5.636 1.00 94.19 76 HIS A CA 1
ATOM 619 C C . HIS A 1 76 ? 9.192 7.827 -4.273 1.00 94.19 76 HIS A C 1
ATOM 621 O O . HIS A 1 76 ? 8.550 8.198 -3.295 1.00 94.19 76 HIS A O 1
ATOM 627 N N . CYS A 1 77 ? 10.236 7.007 -4.139 1.00 95.81 77 CYS A N 1
ATOM 628 C CA . CYS A 1 77 ? 10.572 6.392 -2.855 1.00 95.81 77 CYS A CA 1
ATOM 629 C C . CYS A 1 77 ? 10.837 7.414 -1.735 1.00 95.81 77 CYS A C 1
ATOM 631 O O . CYS A 1 77 ? 10.536 7.160 -0.568 1.00 95.81 77 CYS A O 1
ATOM 633 N N . ARG A 1 78 ? 11.390 8.594 -2.057 1.00 95.12 78 ARG A N 1
ATOM 634 C CA . ARG A 1 78 ? 11.575 9.662 -1.060 1.00 95.12 78 ARG A CA 1
ATOM 635 C C . ARG A 1 78 ? 10.256 10.245 -0.569 1.00 95.12 78 ARG A C 1
ATOM 637 O O . ARG A 1 78 ? 10.205 10.672 0.582 1.00 95.12 78 ARG A O 1
ATOM 644 N N . GLN A 1 79 ? 9.244 10.309 -1.424 1.00 91.44 79 GLN A N 1
ATOM 645 C CA . GLN A 1 79 ? 7.921 10.809 -1.073 1.00 91.44 79 GLN A CA 1
ATOM 646 C C . GLN A 1 79 ? 7.156 9.738 -0.277 1.00 91.44 79 GLN A C 1
ATOM 648 O O . GLN A 1 79 ? 6.825 9.972 0.888 1.00 91.44 79 GLN A O 1
ATOM 653 N N . ASP A 1 80 ? 7.042 8.531 -0.822 1.00 92.12 80 ASP A N 1
ATOM 654 C CA . ASP A 1 80 ? 6.327 7.401 -0.220 1.00 92.12 80 ASP A CA 1
ATOM 655 C C . ASP A 1 80 ? 6.903 6.975 1.137 1.00 92.12 80 ASP A C 1
ATOM 657 O O . ASP A 1 80 ? 6.192 6.628 2.085 1.00 92.12 80 ASP A O 1
ATOM 661 N N . GLY A 1 81 ? 8.225 7.099 1.291 1.00 95.00 81 GLY A N 1
ATOM 662 C CA . GLY A 1 81 ? 8.929 6.865 2.549 1.00 95.00 81 GLY A CA 1
ATOM 663 C C . GLY A 1 81 ? 8.507 7.786 3.704 1.00 95.00 81 GLY A C 1
ATOM 664 O O . GLY A 1 81 ? 8.981 7.593 4.829 1.00 95.00 81 GLY A O 1
ATOM 665 N N . THR A 1 82 ? 7.638 8.775 3.472 1.00 94.50 82 THR A N 1
ATOM 666 C CA . THR A 1 82 ? 7.094 9.677 4.501 1.00 94.50 82 THR A CA 1
ATOM 667 C C . THR A 1 82 ? 5.704 9.274 5.009 1.00 94.50 82 THR A C 1
ATOM 669 O O . THR A 1 82 ? 5.323 9.687 6.104 1.00 94.50 82 THR A O 1
ATOM 672 N N . HIS A 1 83 ? 4.973 8.402 4.302 1.00 94.69 83 HIS A N 1
ATOM 673 C CA . HIS A 1 83 ? 3.556 8.109 4.590 1.00 94.69 83 HIS A CA 1
ATOM 674 C C . HIS A 1 83 ? 3.320 7.442 5.953 1.00 94.69 83 HIS A C 1
ATOM 676 O O . HIS A 1 83 ? 2.250 7.581 6.548 1.00 94.69 83 HIS A O 1
ATOM 682 N N . TRP A 1 84 ? 4.325 6.747 6.494 1.00 97.25 84 TRP A N 1
ATOM 683 C CA . TRP A 1 84 ? 4.253 6.126 7.822 1.00 97.25 84 TRP A CA 1
ATOM 684 C C . TRP A 1 84 ? 3.933 7.140 8.937 1.00 97.25 84 TRP A C 1
ATOM 686 O O . TRP A 1 84 ? 3.310 6.781 9.935 1.00 97.25 84 TRP A O 1
ATOM 696 N N . GLU A 1 85 ? 4.309 8.414 8.776 1.00 97.38 85 GLU A N 1
ATOM 697 C CA . GLU A 1 85 ? 3.995 9.458 9.756 1.00 97.38 85 GLU A CA 1
ATOM 698 C C . GLU A 1 85 ? 2.493 9.732 9.830 1.00 97.38 85 GLU A C 1
ATOM 700 O O . GLU A 1 85 ? 1.951 9.914 10.921 1.00 97.38 85 GLU A O 1
ATOM 705 N N . TRP A 1 86 ? 1.814 9.737 8.679 1.00 97.56 86 TRP A N 1
ATOM 706 C CA . TRP A 1 86 ? 0.361 9.877 8.607 1.00 97.56 86 TRP A CA 1
ATOM 707 C C . TRP A 1 86 ? -0.320 8.697 9.285 1.00 97.56 86 TRP A C 1
ATOM 709 O O . TRP A 1 86 ? -1.261 8.886 10.049 1.00 97.56 86 TRP A O 1
ATOM 719 N N . TYR A 1 87 ? 0.197 7.485 9.072 1.00 97.81 87 TYR A N 1
ATOM 720 C CA . TYR A 1 87 ? -0.341 6.283 9.702 1.00 97.81 87 TYR A CA 1
ATOM 721 C C . TYR A 1 87 ? -0.306 6.385 11.233 1.00 97.81 87 TYR A C 1
ATOM 723 O O . TYR A 1 87 ? -1.310 6.132 11.897 1.00 97.81 87 TYR A O 1
ATOM 731 N N . LEU A 1 88 ? 0.815 6.827 11.813 1.00 97.25 88 LEU A N 1
ATOM 732 C CA . LEU A 1 88 ? 0.920 7.001 13.266 1.00 97.25 88 LEU A CA 1
ATOM 733 C C . LEU A 1 88 ? -0.016 8.088 13.813 1.00 97.25 88 LEU A C 1
ATOM 735 O O . LEU A 1 88 ? -0.545 7.938 14.917 1.00 97.25 88 LEU A O 1
ATOM 739 N N . ARG A 1 89 ? -0.233 9.173 13.061 1.00 97.56 89 ARG A N 1
ATOM 740 C CA . ARG A 1 89 ? -1.194 10.226 13.431 1.00 97.56 89 ARG A CA 1
ATOM 741 C C . ARG A 1 89 ? -2.628 9.710 13.380 1.00 97.56 89 ARG A C 1
ATOM 743 O O . ARG A 1 89 ? -3.395 9.987 14.299 1.00 97.56 89 ARG A O 1
ATOM 750 N N . ASP A 1 90 ? -2.972 8.898 12.387 1.00 97.62 90 ASP A N 1
ATOM 751 C CA . ASP A 1 90 ? -4.294 8.278 12.300 1.00 97.62 90 ASP A CA 1
ATOM 752 C C . ASP A 1 90 ? -4.540 7.292 13.439 1.00 97.62 90 ASP A C 1
ATOM 754 O O . ASP A 1 90 ? -5.616 7.318 14.032 1.00 97.62 90 ASP A O 1
ATOM 758 N N . LEU A 1 91 ? -3.543 6.489 13.832 1.00 95.88 91 LEU A N 1
ATOM 759 C CA . LEU A 1 91 ? -3.657 5.646 15.028 1.00 95.88 91 LEU A CA 1
ATOM 760 C C . LEU A 1 91 ? -3.962 6.477 16.284 1.00 95.88 91 LEU A C 1
ATOM 762 O O . LEU A 1 91 ? -4.811 6.086 17.084 1.00 95.88 91 LEU A O 1
ATOM 766 N N . GLN A 1 92 ? -3.316 7.634 16.450 1.00 94.75 92 GLN A N 1
ATOM 767 C CA . GLN A 1 92 ? -3.586 8.550 17.565 1.00 94.75 92 GLN A CA 1
ATOM 768 C C . GLN A 1 92 ? -5.007 9.115 17.511 1.00 94.75 92 GLN A C 1
ATOM 770 O O . GLN A 1 92 ? -5.738 9.039 18.496 1.00 94.75 92 GLN A O 1
ATOM 775 N N . LYS A 1 93 ? -5.408 9.654 16.358 1.00 95.38 93 LYS A N 1
ATOM 776 C CA . LYS A 1 93 ? -6.723 10.276 16.135 1.00 95.38 93 LYS A CA 1
ATOM 777 C C . LYS A 1 93 ? -7.878 9.287 16.238 1.00 95.38 93 LYS A C 1
ATOM 779 O O . LYS A 1 93 ? -8.974 9.657 16.642 1.00 95.38 93 LYS A O 1
ATOM 784 N N . LEU A 1 94 ? -7.620 8.026 15.905 1.00 94.62 94 LEU A N 1
ATOM 785 C CA . LEU A 1 94 ? -8.544 6.917 16.088 1.00 94.62 94 LEU A CA 1
ATOM 786 C C . LEU A 1 94 ? -8.433 6.285 17.482 1.00 94.62 94 LEU A C 1
ATOM 788 O O . LEU A 1 94 ? -9.060 5.252 17.694 1.00 94.62 94 LEU A O 1
ATOM 792 N N . GLU A 1 95 ? -7.692 6.865 18.428 1.00 92.56 95 GLU A N 1
ATOM 793 C CA . GLU A 1 95 ? -7.549 6.373 19.809 1.00 92.56 95 GLU A CA 1
ATOM 794 C C . GLU A 1 95 ? -7.070 4.910 19.892 1.00 92.56 95 GLU A C 1
ATOM 796 O O . GLU A 1 95 ? -7.475 4.136 20.762 1.00 92.56 95 GLU A O 1
ATOM 801 N N . LEU A 1 96 ? -6.201 4.511 18.963 1.00 92.19 96 LEU A N 1
ATOM 802 C CA . LEU A 1 96 ? -5.624 3.168 18.875 1.00 92.19 96 LEU A CA 1
ATOM 803 C C . LEU A 1 96 ? -4.282 3.062 19.619 1.00 92.19 96 LEU A C 1
ATOM 805 O O . LEU A 1 96 ? -3.661 2.005 19.637 1.00 92.19 96 LEU A O 1
ATOM 809 N N . ASN A 1 97 ? -3.823 4.117 20.289 1.00 86.44 97 ASN A N 1
ATOM 810 C CA . ASN A 1 97 ? -2.615 4.061 21.114 1.00 86.44 97 ASN A CA 1
ATOM 811 C C . ASN A 1 97 ? -2.880 3.358 22.451 1.00 86.44 97 ASN A C 1
ATOM 813 O O . ASN A 1 97 ? -3.144 3.993 23.469 1.00 86.44 97 ASN A O 1
ATOM 817 N N . ARG A 1 98 ? -2.800 2.026 22.446 1.00 84.56 98 ARG A N 1
ATOM 818 C CA . ARG A 1 98 ? -2.960 1.197 23.647 1.00 84.56 98 ARG A CA 1
ATOM 819 C C . ARG A 1 98 ? -1.686 1.157 24.486 1.00 84.56 98 ARG A C 1
ATOM 821 O O . ARG A 1 98 ? -0.591 0.992 23.954 1.00 84.56 98 ARG A O 1
ATOM 828 N N . THR A 1 99 ? -1.848 1.186 25.806 1.00 86.38 99 THR A N 1
ATOM 829 C CA . THR A 1 99 ? -0.775 0.834 26.744 1.00 86.38 99 THR A CA 1
ATOM 830 C C . THR A 1 99 ? -0.647 -0.685 26.823 1.00 86.38 99 THR A C 1
ATOM 832 O O . THR A 1 99 ? -1.620 -1.378 27.114 1.00 86.38 99 THR A O 1
ATOM 835 N N . MET A 1 100 ? 0.552 -1.209 26.580 1.00 88.81 100 MET A N 1
ATOM 836 C CA . MET A 1 100 ? 0.874 -2.635 26.702 1.00 88.81 100 MET A CA 1
ATOM 837 C C . MET A 1 100 ? 2.321 -2.814 27.158 1.00 88.81 100 MET A C 1
ATOM 839 O O . MET A 1 100 ? 3.132 -1.888 27.049 1.00 88.81 100 MET A O 1
ATOM 843 N N . LYS A 1 101 ? 2.672 -3.997 27.673 1.00 94.44 101 LYS A N 1
ATOM 844 C CA . LYS A 1 101 ? 4.076 -4.298 27.976 1.00 94.44 101 LYS A CA 1
ATOM 845 C C . LYS A 1 101 ? 4.876 -4.277 26.684 1.00 94.44 101 LYS A C 1
ATOM 847 O O . LYS A 1 101 ? 4.408 -4.726 25.643 1.00 94.44 101 LYS A O 1
ATOM 852 N N . PHE A 1 102 ? 6.131 -3.849 26.770 1.00 94.88 102 PHE A N 1
ATOM 853 C CA . PHE A 1 102 ? 7.009 -3.840 25.602 1.00 94.88 102 PHE A CA 1
ATOM 854 C C . PHE A 1 102 ? 7.109 -5.221 24.927 1.00 94.88 102 PHE A C 1
ATOM 856 O O . PHE A 1 102 ? 7.058 -5.306 23.706 1.00 94.88 102 PHE A O 1
ATOM 863 N N . SER A 1 103 ? 7.151 -6.307 25.709 1.00 96.81 103 SER A N 1
ATOM 864 C CA . SER A 1 103 ? 7.136 -7.680 25.184 1.00 96.81 103 SER A CA 1
ATOM 865 C C . SER A 1 103 ? 5.866 -8.020 24.398 1.00 96.81 103 SER A C 1
ATOM 867 O O . SER A 1 103 ? 5.962 -8.677 23.370 1.00 96.81 103 SER A O 1
ATOM 869 N N . GLU A 1 104 ? 4.700 -7.548 24.849 1.00 93.75 104 GLU A N 1
ATOM 870 C CA . GLU A 1 104 ? 3.412 -7.746 24.164 1.00 93.75 104 GLU A CA 1
ATOM 871 C C . GLU A 1 104 ? 3.374 -6.945 22.856 1.00 93.75 104 GLU A C 1
ATOM 873 O O . GLU A 1 104 ? 2.898 -7.439 21.841 1.00 93.75 104 GLU A O 1
ATOM 878 N N . GLY A 1 105 ? 3.952 -5.739 22.844 1.00 92.88 105 GLY A N 1
ATOM 879 C CA . GLY A 1 105 ? 4.116 -4.947 21.623 1.00 92.88 105 GLY A CA 1
ATOM 880 C C . GLY A 1 105 ? 5.038 -5.616 20.602 1.00 92.88 105 GLY A C 1
ATOM 881 O O . GLY A 1 105 ? 4.707 -5.684 19.419 1.00 92.88 105 GLY A O 1
ATOM 882 N N . LEU A 1 106 ? 6.175 -6.166 21.046 1.00 94.38 106 LEU A N 1
ATOM 883 C CA . LEU A 1 106 ? 7.056 -6.938 20.166 1.00 94.38 106 LEU A CA 1
ATOM 884 C C . LEU A 1 106 ? 6.358 -8.191 19.636 1.00 94.38 106 LEU A C 1
ATOM 886 O O . LEU A 1 106 ? 6.453 -8.466 18.446 1.00 94.38 106 LEU A O 1
ATOM 890 N N . GLU A 1 107 ? 5.636 -8.925 20.481 1.00 95.19 107 GLU A N 1
ATOM 891 C CA . GLU A 1 107 ? 4.851 -10.088 20.061 1.00 95.19 107 GLU A CA 1
ATOM 892 C C . GLU A 1 107 ? 3.739 -9.702 19.077 1.00 95.19 107 GLU A C 1
ATOM 894 O O . GLU A 1 107 ? 3.514 -10.407 18.098 1.00 95.19 107 GLU A O 1
ATOM 899 N N . PHE A 1 108 ? 3.097 -8.547 19.251 1.00 92.31 108 PHE A N 1
ATOM 900 C CA . PHE A 1 108 ? 2.077 -8.072 18.321 1.00 92.31 108 PHE A CA 1
ATOM 901 C C . PHE A 1 108 ? 2.636 -7.831 16.908 1.00 92.31 108 PHE A C 1
ATOM 903 O O . PHE A 1 108 ? 1.991 -8.198 15.925 1.00 92.31 108 PHE A O 1
ATOM 910 N N . ILE A 1 109 ? 3.839 -7.253 16.797 1.00 92.06 109 ILE A N 1
ATOM 911 C CA . ILE A 1 109 ? 4.479 -6.923 15.509 1.00 92.06 109 ILE A CA 1
ATOM 912 C C . ILE A 1 109 ? 5.239 -8.122 14.913 1.00 92.06 109 ILE A C 1
ATOM 914 O O . ILE A 1 109 ? 5.157 -8.399 13.712 1.00 92.06 109 ILE A O 1
ATOM 918 N N . TYR A 1 110 ? 5.994 -8.845 15.741 1.00 94.62 110 TYR A N 1
ATOM 919 C CA . TYR A 1 110 ? 6.916 -9.912 15.331 1.00 94.62 110 TYR A CA 1
ATOM 920 C C . TYR A 1 110 ? 6.393 -11.329 15.587 1.00 94.62 110 TYR A C 1
ATOM 922 O O . TYR A 1 110 ? 7.014 -12.295 15.143 1.00 94.62 110 TYR A O 1
ATOM 930 N N . GLY A 1 111 ? 5.241 -11.483 16.230 1.00 94.12 111 GLY A N 1
ATOM 931 C CA . GLY A 1 111 ? 4.603 -12.777 16.445 1.00 94.12 111 GLY A CA 1
ATOM 932 C C . GLY A 1 111 ? 4.029 -13.394 15.171 1.00 94.12 111 GLY A C 1
ATOM 933 O O . GLY A 1 111 ? 4.083 -12.827 14.068 1.00 94.12 111 GLY A O 1
ATOM 934 N N . ASP A 1 112 ? 3.469 -14.590 15.332 1.00 92.00 112 ASP A N 1
ATOM 935 C CA . ASP A 1 112 ? 2.979 -15.413 14.226 1.00 92.00 112 ASP A CA 1
ATOM 936 C C . ASP A 1 112 ? 1.783 -14.810 13.499 1.00 92.00 112 ASP A C 1
ATOM 938 O O . ASP A 1 112 ? 1.637 -15.025 12.294 1.00 92.00 112 ASP A O 1
ATOM 942 N N . GLU A 1 113 ? 0.951 -14.022 14.184 1.00 87.50 113 GLU A N 1
ATOM 943 C CA . GLU A 1 113 ? -0.217 -13.435 13.532 1.00 87.50 113 GLU A CA 1
ATOM 944 C C . GLU A 1 113 ? 0.167 -12.423 12.433 1.00 87.50 113 GLU A C 1
ATOM 946 O O . GLU A 1 113 ? -0.634 -12.178 11.537 1.00 87.50 113 GLU A O 1
ATOM 951 N N . ARG A 1 114 ? 1.380 -11.839 12.478 1.00 90.25 114 ARG A N 1
ATOM 952 C CA . ARG A 1 114 ? 1.864 -10.782 11.550 1.00 90.25 114 ARG A CA 1
ATOM 953 C C . ARG A 1 114 ? 2.988 -11.293 10.646 1.00 90.25 114 ARG A C 1
ATOM 955 O O . ARG A 1 114 ? 3.652 -10.532 9.944 1.00 90.25 114 ARG A O 1
ATOM 962 N N . LYS A 1 115 ? 3.222 -12.611 10.637 1.00 92.25 115 LYS A N 1
ATOM 963 C CA . LYS A 1 115 ? 4.305 -13.226 9.856 1.00 92.25 115 LYS A CA 1
ATOM 964 C C . LYS A 1 115 ? 4.138 -13.046 8.349 1.00 92.25 115 LYS A C 1
ATOM 966 O O . LYS A 1 115 ? 5.143 -13.001 7.649 1.00 92.25 115 LYS A O 1
ATOM 971 N N . LEU A 1 116 ? 2.898 -12.942 7.858 1.00 92.88 116 LEU A N 1
ATOM 972 C CA . LEU A 1 116 ? 2.628 -12.734 6.433 1.00 92.88 116 LEU A CA 1
ATOM 973 C C . LEU A 1 116 ? 3.074 -11.344 5.975 1.00 92.88 116 LEU A C 1
ATOM 975 O O . LEU A 1 116 ? 3.704 -11.241 4.928 1.00 92.88 116 LEU A O 1
ATOM 979 N N . ASP A 1 117 ? 2.841 -10.301 6.776 1.00 93.25 117 ASP A N 1
ATOM 980 C CA . ASP A 1 117 ? 3.310 -8.950 6.450 1.00 93.25 117 ASP A CA 1
ATOM 981 C C . ASP A 1 117 ? 4.835 -8.894 6.415 1.00 93.25 117 ASP A C 1
ATOM 983 O O . ASP A 1 117 ? 5.416 -8.446 5.430 1.00 93.25 117 ASP A O 1
ATOM 987 N N . ARG A 1 118 ? 5.501 -9.433 7.444 1.00 94.69 118 ARG A N 1
ATOM 988 C CA . ARG A 1 118 ? 6.972 -9.468 7.481 1.00 94.69 118 ARG A CA 1
ATOM 989 C C . ARG A 1 118 ? 7.556 -10.316 6.353 1.00 94.69 118 ARG A C 1
ATOM 991 O O . ARG A 1 118 ? 8.488 -9.884 5.684 1.00 94.69 118 ARG A O 1
ATOM 998 N N . GLY A 1 119 ? 6.992 -11.501 6.120 1.00 96.25 119 GLY A N 1
ATOM 999 C CA . GLY A 1 119 ? 7.403 -12.391 5.036 1.00 96.25 119 GLY A CA 1
ATOM 1000 C C . GLY A 1 119 ? 7.267 -11.726 3.670 1.00 96.25 119 GLY A C 1
ATOM 1001 O O . GLY A 1 119 ? 8.169 -11.846 2.844 1.00 96.25 119 GLY A O 1
ATOM 1002 N N . PHE A 1 120 ? 6.199 -10.957 3.459 1.00 97.19 120 PHE A N 1
ATOM 1003 C CA . PHE A 1 120 ? 6.029 -10.191 2.236 1.00 97.19 120 PHE A CA 1
ATOM 1004 C C . PHE A 1 120 ? 7.088 -9.098 2.077 1.00 97.19 120 PHE A C 1
ATOM 1006 O O . PHE A 1 120 ? 7.701 -9.023 1.015 1.00 97.19 120 PHE A O 1
ATOM 1013 N N . ILE A 1 121 ? 7.366 -8.311 3.123 1.00 97.81 121 ILE A N 1
ATOM 1014 C CA . ILE A 1 121 ? 8.425 -7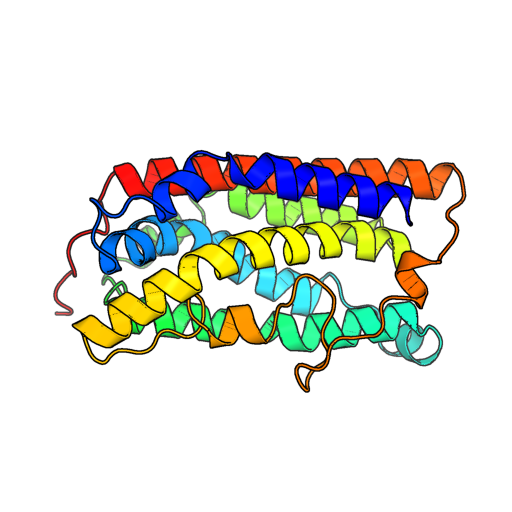.287 3.102 1.00 97.81 121 ILE A CA 1
ATOM 1015 C C . ILE A 1 121 ? 9.789 -7.910 2.774 1.00 97.81 121 ILE A C 1
ATOM 1017 O O . ILE A 1 121 ? 10.511 -7.397 1.920 1.00 97.81 121 ILE A O 1
ATOM 1021 N N . TYR A 1 122 ? 10.129 -9.049 3.382 1.00 97.38 122 TYR A N 1
ATOM 1022 C CA . TYR A 1 122 ? 11.378 -9.757 3.081 1.00 97.38 122 TYR A CA 1
ATOM 1023 C C . TYR A 1 122 ? 11.408 -10.309 1.654 1.00 97.38 122 TYR A C 1
ATOM 1025 O O . TYR A 1 122 ? 12.440 -10.233 0.990 1.00 97.38 122 TYR A O 1
ATOM 1033 N N . GLY A 1 123 ? 10.280 -10.823 1.161 1.00 97.88 123 GLY A N 1
ATOM 1034 C CA . GLY A 1 123 ? 10.150 -11.273 -0.221 1.00 97.88 123 GLY A CA 1
ATOM 1035 C C . GLY A 1 123 ? 10.327 -10.132 -1.223 1.00 97.88 123 GLY A C 1
ATOM 1036 O O . GLY A 1 123 ? 11.062 -10.293 -2.194 1.00 97.88 123 GLY A O 1
ATOM 1037 N N . ILE A 1 124 ? 9.741 -8.957 -0.960 1.00 98.12 124 ILE A N 1
ATOM 1038 C CA . ILE A 1 124 ? 9.990 -7.756 -1.768 1.00 98.12 124 ILE A CA 1
ATOM 1039 C C . ILE A 1 124 ? 11.470 -7.402 -1.734 1.00 98.12 124 ILE A C 1
ATOM 1041 O O . ILE A 1 124 ? 12.045 -7.150 -2.785 1.00 98.12 124 ILE A O 1
ATOM 1045 N N . ALA A 1 125 ? 12.099 -7.394 -0.557 1.00 98.06 125 ALA A N 1
ATOM 1046 C CA . ALA A 1 125 ? 13.504 -7.029 -0.448 1.00 98.06 125 ALA A CA 1
ATOM 1047 C C . ALA A 1 125 ? 14.418 -7.964 -1.253 1.00 98.06 125 ALA A C 1
ATOM 1049 O O . ALA A 1 125 ? 15.323 -7.493 -1.943 1.00 98.06 125 ALA A O 1
ATOM 1050 N N . ALA A 1 126 ? 14.138 -9.270 -1.236 1.00 97.88 126 ALA A N 1
ATOM 1051 C CA . ALA A 1 126 ? 14.839 -10.242 -2.068 1.00 97.88 126 ALA A CA 1
ATOM 1052 C C . ALA A 1 126 ? 14.633 -9.964 -3.569 1.00 97.88 126 ALA A C 1
ATOM 1054 O O . ALA A 1 126 ? 15.605 -9.866 -4.317 1.00 97.88 126 ALA A O 1
ATOM 1055 N N . LEU A 1 127 ? 13.387 -9.753 -4.006 1.00 98.00 127 LEU A N 1
ATOM 1056 C CA . LEU A 1 127 ? 13.075 -9.464 -5.411 1.00 98.00 127 LEU A CA 1
ATOM 1057 C C . LEU A 1 127 ? 13.662 -8.127 -5.878 1.00 98.00 127 LEU A C 1
ATOM 1059 O O . LEU A 1 127 ? 14.155 -8.033 -6.998 1.00 98.00 127 LEU A O 1
ATOM 1063 N N . ALA A 1 128 ? 13.652 -7.100 -5.029 1.00 96.88 128 ALA A N 1
ATOM 1064 C CA . ALA A 1 128 ? 14.237 -5.798 -5.320 1.00 96.88 128 ALA A CA 1
ATOM 1065 C C . ALA A 1 128 ? 15.754 -5.904 -5.503 1.00 96.88 128 ALA A C 1
ATOM 1067 O O . ALA A 1 128 ? 16.299 -5.304 -6.430 1.00 96.88 128 ALA A O 1
ATOM 1068 N N . HIS A 1 129 ? 16.428 -6.715 -4.680 1.00 95.12 129 HIS A N 1
ATOM 1069 C CA . HIS A 1 129 ? 17.853 -6.997 -4.838 1.00 95.12 129 HIS A CA 1
ATOM 1070 C C . HIS A 1 129 ? 18.175 -7.675 -6.180 1.00 95.12 129 HIS A C 1
ATOM 1072 O O . HIS A 1 129 ? 19.198 -7.372 -6.789 1.00 95.12 129 HIS A O 1
ATOM 1078 N N . GLU A 1 130 ? 17.297 -8.537 -6.690 1.00 94.38 130 GLU A N 1
ATOM 1079 C CA . GLU A 1 130 ? 17.440 -9.120 -8.031 1.00 94.38 130 GLU A CA 1
ATOM 1080 C C . GLU A 1 130 ? 17.101 -8.118 -9.151 1.00 94.38 130 GLU A C 1
ATOM 1082 O O . GLU A 1 130 ? 17.739 -8.108 -10.205 1.00 94.38 130 GLU A O 1
ATOM 1087 N N . ALA A 1 131 ? 16.110 -7.253 -8.930 1.00 95.38 131 ALA A N 1
ATOM 1088 C CA . ALA A 1 131 ? 15.573 -6.304 -9.901 1.00 95.38 131 ALA A CA 1
ATOM 1089 C C . ALA A 1 131 ? 16.456 -5.054 -10.061 1.00 95.38 131 ALA A C 1
ATOM 1091 O O . ALA A 1 131 ? 16.022 -3.941 -9.775 1.00 95.38 131 ALA A O 1
ATOM 1092 N N . GLN A 1 132 ? 17.712 -5.221 -10.485 1.00 94.31 132 GLN A N 1
ATOM 1093 C CA . GLN A 1 132 ? 18.634 -4.098 -10.722 1.00 94.31 132 GLN A CA 1
ATOM 1094 C C . GLN A 1 132 ? 18.223 -3.238 -11.923 1.00 94.31 132 GLN A C 1
ATOM 1096 O O . GLN A 1 132 ? 18.479 -2.035 -11.938 1.00 94.31 132 GLN A O 1
ATOM 1101 N N . ASP A 1 133 ? 17.537 -3.828 -12.901 1.00 97.00 133 ASP A N 1
ATOM 1102 C CA . ASP A 1 133 ? 16.919 -3.075 -13.987 1.00 97.00 133 ASP A CA 1
ATOM 1103 C C . ASP A 1 133 ? 15.702 -2.273 -13.474 1.00 97.00 133 ASP A C 1
ATOM 1105 O O . ASP A 1 133 ? 14.827 -2.857 -12.819 1.00 97.00 133 ASP A O 1
ATOM 1109 N N . PRO A 1 134 ? 15.611 -0.959 -13.758 1.00 96.88 134 PRO A N 1
ATOM 1110 C CA . PRO A 1 134 ? 14.538 -0.112 -13.239 1.00 96.88 134 PRO A CA 1
ATOM 1111 C C . PRO A 1 134 ? 13.141 -0.518 -13.716 1.00 96.88 134 PRO A C 1
ATOM 1113 O O . PRO A 1 134 ? 12.173 -0.298 -12.992 1.00 96.88 134 PRO A O 1
ATOM 1116 N N . LEU A 1 135 ? 12.995 -1.170 -14.872 1.00 97.12 135 LEU A N 1
ATOM 1117 C CA . LEU A 1 135 ? 11.695 -1.649 -15.351 1.00 97.12 135 LEU A CA 1
ATOM 1118 C C . LEU A 1 135 ? 11.219 -2.876 -14.561 1.00 97.12 135 LEU A C 1
ATOM 1120 O O . LEU A 1 135 ? 10.027 -3.016 -14.271 1.00 97.12 135 LEU A O 1
ATOM 1124 N N . LEU A 1 136 ? 12.147 -3.749 -14.158 1.00 97.81 136 LEU A N 1
ATOM 1125 C CA . LEU A 1 136 ? 11.838 -4.855 -13.248 1.00 97.81 136 LEU A CA 1
ATOM 1126 C C . LEU A 1 136 ? 11.530 -4.338 -11.843 1.00 97.81 136 LEU A C 1
ATOM 1128 O O . LEU A 1 136 ? 10.577 -4.802 -11.223 1.00 97.81 136 LEU A O 1
ATOM 1132 N N . ARG A 1 137 ? 12.269 -3.335 -11.357 1.00 97.62 137 ARG A N 1
ATOM 1133 C CA . ARG A 1 137 ? 11.978 -2.726 -10.053 1.00 97.62 137 ARG A CA 1
ATOM 1134 C C . ARG A 1 137 ? 10.621 -2.038 -10.039 1.00 97.62 137 ARG A C 1
ATOM 1136 O O . ARG A 1 137 ? 9.851 -2.214 -9.099 1.00 97.62 137 ARG A O 1
ATOM 1143 N N . TYR A 1 138 ? 10.278 -1.345 -11.117 1.00 96.94 138 TYR A N 1
ATOM 1144 C CA . TYR A 1 138 ? 8.955 -0.761 -11.288 1.00 96.94 138 TYR A CA 1
ATOM 1145 C C . TYR A 1 138 ? 7.841 -1.822 -11.334 1.00 96.94 138 TYR A C 1
ATOM 1147 O O . TYR A 1 138 ? 6.750 -1.581 -10.830 1.00 96.94 138 TYR A O 1
ATOM 1155 N N . SER A 1 139 ? 8.123 -3.036 -11.821 1.00 96.94 139 SER A N 1
ATOM 1156 C CA . SER A 1 139 ? 7.171 -4.161 -11.765 1.00 96.94 139 SER A CA 1
ATOM 1157 C C . SER A 1 139 ? 6.856 -4.628 -10.332 1.00 96.94 139 SER A C 1
ATOM 1159 O O . SER A 1 139 ? 5.836 -5.283 -10.125 1.00 96.94 139 SER A O 1
ATOM 1161 N N . LEU A 1 140 ? 7.697 -4.286 -9.344 1.00 96.88 140 LEU A N 1
ATOM 1162 C CA . LEU A 1 140 ? 7.430 -4.505 -7.915 1.00 96.88 140 LEU A CA 1
ATOM 1163 C C . LEU A 1 140 ? 6.657 -3.342 -7.286 1.00 96.88 140 LEU A C 1
ATOM 1165 O O . LEU A 1 140 ? 5.776 -3.577 -6.465 1.00 96.88 140 LEU A O 1
ATOM 1169 N N . ILE A 1 141 ? 6.980 -2.104 -7.669 1.00 96.56 141 ILE A N 1
ATOM 1170 C CA . ILE A 1 141 ? 6.375 -0.890 -7.102 1.00 96.56 141 ILE A CA 1
ATOM 1171 C C . ILE A 1 141 ? 4.949 -0.695 -7.623 1.00 96.56 141 ILE A C 1
ATOM 1173 O O . ILE A 1 141 ? 4.028 -0.548 -6.830 1.00 96.56 141 ILE A O 1
ATOM 1177 N N . ALA A 1 142 ? 4.728 -0.790 -8.937 1.00 95.19 142 ALA A N 1
ATOM 1178 C CA . ALA A 1 142 ? 3.432 -0.495 -9.548 1.00 95.19 142 ALA A CA 1
ATOM 1179 C C . ALA A 1 142 ? 2.243 -1.278 -8.941 1.00 95.19 142 ALA A C 1
ATOM 1181 O O . ALA A 1 142 ? 1.199 -0.676 -8.709 1.00 95.19 142 ALA A O 1
ATOM 1182 N N . PRO A 1 143 ? 2.336 -2.587 -8.628 1.00 96.50 143 PRO A N 1
ATOM 1183 C CA . PRO A 1 143 ? 1.259 -3.274 -7.918 1.00 96.50 143 PRO A CA 1
ATOM 1184 C C . PRO A 1 143 ? 0.876 -2.626 -6.579 1.00 96.50 143 PRO A C 1
ATOM 1186 O O . PRO A 1 143 ? -0.301 -2.651 -6.231 1.00 96.50 143 PRO A O 1
ATOM 1189 N N . LEU A 1 144 ? 1.831 -2.063 -5.829 1.00 95.19 144 LEU A N 1
ATOM 1190 C CA . LEU A 1 144 ? 1.552 -1.391 -4.557 1.00 95.19 144 LEU A CA 1
ATOM 1191 C C . LEU A 1 144 ? 0.712 -0.139 -4.808 1.00 95.19 144 LEU A C 1
ATOM 1193 O O . LEU A 1 144 ? -0.399 -0.086 -4.290 1.00 95.19 144 LEU A O 1
ATOM 1197 N N . GLU A 1 145 ? 1.151 0.737 -5.712 1.00 92.94 145 GLU A N 1
ATOM 1198 C CA . GLU A 1 145 ? 0.449 1.978 -6.076 1.00 92.94 145 GLU A CA 1
ATOM 1199 C C . GLU A 1 145 ? -0.981 1.731 -6.572 1.00 92.94 145 GLU A C 1
ATOM 1201 O O . GLU A 1 145 ? -1.943 2.379 -6.161 1.00 92.94 145 GLU A O 1
ATOM 1206 N N . PHE A 1 146 ? -1.166 0.754 -7.467 1.00 93.88 146 PHE A N 1
ATOM 1207 C CA . PHE A 1 146 ? -2.485 0.475 -8.040 1.00 93.88 146 PHE A CA 1
ATOM 1208 C C . PHE A 1 146 ? -3.461 -0.085 -6.995 1.00 93.88 146 PHE A C 1
ATOM 1210 O O . PHE A 1 146 ? -4.647 0.258 -6.995 1.00 93.88 146 PHE A O 1
ATOM 1217 N N . PHE A 1 147 ? -2.991 -0.964 -6.108 1.00 95.94 147 PHE A N 1
ATOM 1218 C CA . PHE A 1 147 ? -3.831 -1.532 -5.053 1.00 95.94 147 PHE A CA 1
ATOM 1219 C C . PHE A 1 147 ? -4.066 -0.552 -3.903 1.00 95.94 147 PHE A C 1
ATOM 1221 O O . PHE A 1 147 ? -5.158 -0.548 -3.331 1.00 95.94 147 PHE A O 1
ATOM 1228 N N . ALA A 1 148 ? -3.083 0.279 -3.574 1.00 93.69 148 ALA A N 1
ATOM 1229 C CA . ALA A 1 148 ? -3.205 1.343 -2.593 1.00 93.69 148 ALA A CA 1
ATOM 1230 C C . ALA A 1 148 ? -4.180 2.421 -3.075 1.00 93.69 148 ALA A C 1
ATOM 1232 O O . ALA A 1 148 ? -5.119 2.737 -2.349 1.00 93.69 148 ALA A O 1
ATOM 1233 N N . HIS A 1 149 ? -4.110 2.840 -4.342 1.00 93.50 149 HIS A N 1
ATOM 1234 C CA . HIS A 1 149 ? -5.121 3.714 -4.941 1.00 93.50 149 HIS A CA 1
ATOM 1235 C C . HIS A 1 149 ? -6.543 3.135 -4.830 1.00 93.50 149 HIS A C 1
ATOM 1237 O O . HIS A 1 149 ? -7.490 3.846 -4.485 1.00 93.50 149 HIS A O 1
ATOM 1243 N N . LEU A 1 150 ? -6.715 1.825 -5.061 1.00 94.81 150 LEU A N 1
ATOM 1244 C CA . LEU A 1 150 ? -8.003 1.158 -4.841 1.00 94.81 150 LEU A CA 1
ATOM 1245 C C . LEU A 1 150 ? -8.432 1.216 -3.365 1.00 94.81 150 LEU A C 1
ATOM 1247 O O . LEU A 1 150 ? -9.585 1.542 -3.082 1.00 94.81 150 LEU A O 1
ATOM 1251 N N . LEU A 1 151 ? -7.533 0.895 -2.433 1.00 96.25 151 LEU A N 1
ATOM 1252 C CA . LEU A 1 151 ? -7.818 0.914 -0.998 1.00 96.25 151 LEU A CA 1
ATOM 1253 C C . LEU A 1 151 ? -8.186 2.323 -0.517 1.00 96.25 151 LEU A C 1
ATOM 1255 O O . LEU A 1 151 ? -9.229 2.502 0.109 1.00 96.25 151 LEU A O 1
ATOM 1259 N N . PHE A 1 152 ? -7.378 3.330 -0.836 1.00 94.81 152 PHE A N 1
ATOM 1260 C CA . PHE A 1 152 ? -7.597 4.702 -0.387 1.00 94.81 152 PHE A CA 1
ATOM 1261 C C . PHE A 1 152 ? -8.780 5.365 -1.089 1.00 94.81 152 PHE A C 1
ATOM 1263 O O . PHE A 1 152 ? -9.514 6.122 -0.456 1.00 94.81 152 PHE A O 1
ATOM 1270 N N . GLY A 1 153 ? -9.089 4.968 -2.327 1.00 93.62 153 GLY A N 1
ATOM 1271 C CA . GLY A 1 153 ? -10.351 5.315 -2.980 1.00 93.62 153 GLY A CA 1
ATOM 1272 C C . GLY A 1 153 ? -11.589 4.812 -2.223 1.00 93.62 153 GLY A C 1
ATOM 1273 O O . GLY A 1 153 ? -12.662 5.409 -2.338 1.00 93.62 153 GLY A O 1
ATOM 1274 N N . LYS A 1 154 ? -11.455 3.751 -1.413 1.00 95.94 154 LYS A N 1
ATOM 1275 C CA . LYS A 1 154 ? -12.505 3.262 -0.504 1.00 95.94 154 LYS A CA 1
ATOM 1276 C C . LYS A 1 154 ? -12.473 3.935 0.857 1.00 95.94 154 LYS A C 1
ATOM 1278 O O . LYS A 1 154 ? -13.531 4.288 1.371 1.00 95.94 154 LYS A O 1
ATOM 1283 N N . THR A 1 155 ? -11.299 4.130 1.450 1.00 97.75 155 THR A N 1
ATOM 1284 C CA . THR A 1 155 ? -11.215 4.684 2.807 1.00 97.75 155 THR A CA 1
ATOM 1285 C C . THR A 1 155 ? -11.443 6.190 2.849 1.00 97.75 155 THR A C 1
ATOM 1287 O O . THR A 1 155 ? -12.049 6.662 3.806 1.00 97.75 155 THR A O 1
ATOM 1290 N N . ALA A 1 156 ? -11.056 6.947 1.819 1.00 96.19 156 ALA A N 1
ATOM 1291 C CA . ALA A 1 156 ? -11.184 8.404 1.812 1.00 96.19 156 ALA A CA 1
ATOM 1292 C C . ALA A 1 156 ? -12.645 8.892 1.965 1.00 96.19 156 ALA A C 1
ATOM 1294 O O . ALA A 1 156 ? -12.900 9.722 2.839 1.00 96.19 156 ALA A O 1
ATOM 1295 N N . PRO A 1 157 ? -13.651 8.348 1.241 1.00 96.19 157 PRO A N 1
ATOM 1296 C CA . PRO A 1 157 ? -15.059 8.652 1.517 1.00 96.19 157 PRO A CA 1
ATOM 1297 C C . PRO A 1 157 ? -15.503 8.343 2.953 1.00 96.19 157 PRO A C 1
ATOM 1299 O O . PRO A 1 157 ? -16.259 9.115 3.543 1.00 96.19 157 PRO A O 1
ATOM 1302 N N . ILE A 1 158 ? -15.022 7.239 3.528 1.00 97.94 158 ILE A N 1
ATOM 1303 C CA . ILE A 1 158 ? -15.352 6.836 4.901 1.00 97.94 158 ILE A CA 1
ATOM 1304 C C . ILE A 1 158 ? -14.708 7.807 5.900 1.00 97.94 158 ILE A C 1
ATOM 1306 O O . ILE A 1 158 ? -15.349 8.207 6.869 1.00 97.94 158 ILE A O 1
ATOM 1310 N N . ALA A 1 159 ? -13.470 8.238 5.644 1.00 97.88 159 ALA A N 1
ATOM 1311 C CA . ALA A 1 159 ? -12.757 9.224 6.448 1.00 97.88 159 ALA A CA 1
ATOM 1312 C C . ALA A 1 159 ? -13.436 10.599 6.410 1.00 97.88 159 ALA A C 1
ATOM 1314 O O . ALA A 1 159 ? -13.527 11.252 7.448 1.00 97.88 159 ALA A O 1
ATOM 1315 N N . ARG A 1 160 ? -13.986 11.017 5.259 1.00 97.06 160 ARG A N 1
ATOM 1316 C CA . ARG A 1 160 ? -14.810 12.234 5.167 1.00 97.06 160 ARG A CA 1
ATOM 1317 C C . ARG A 1 160 ? -16.056 12.137 6.039 1.00 97.06 160 ARG A C 1
ATOM 1319 O O . ARG A 1 160 ? -16.292 13.034 6.840 1.00 97.06 160 ARG A O 1
ATOM 1326 N N . LYS A 1 161 ? -16.789 11.022 5.965 1.00 96.94 161 LYS A N 1
ATOM 1327 C CA . LYS A 1 161 ? -17.949 10.773 6.837 1.00 96.94 161 LYS A CA 1
ATOM 1328 C C . LYS A 1 161 ? -17.562 10.789 8.321 1.00 96.94 161 LYS A C 1
ATOM 1330 O O . LYS A 1 161 ? -18.227 11.429 9.125 1.00 96.94 161 LYS A O 1
ATOM 1335 N N . PHE A 1 162 ? -16.456 10.142 8.686 1.00 97.38 162 PHE A N 1
ATOM 1336 C CA . PHE A 1 162 ? -15.929 10.185 10.052 1.00 97.38 162 PHE A CA 1
ATOM 1337 C C . PHE A 1 162 ? -15.595 11.620 10.498 1.00 97.38 162 PHE A C 1
ATOM 1339 O O . PHE A 1 162 ? -15.914 12.004 11.624 1.00 97.38 162 PHE A O 1
ATOM 1346 N N . ALA A 1 163 ? -14.998 12.433 9.624 1.00 97.81 163 ALA A N 1
ATOM 1347 C CA . ALA A 1 163 ? -14.698 13.833 9.907 1.00 97.81 163 ALA A CA 1
ATOM 1348 C C . ALA A 1 163 ? -15.967 14.689 10.048 1.00 97.81 163 ALA A C 1
ATOM 1350 O O . ALA A 1 163 ? -16.015 15.548 10.924 1.00 97.81 163 ALA A O 1
ATOM 1351 N N . GLU A 1 164 ? -17.006 14.442 9.248 1.00 97.44 164 GLU A N 1
ATOM 1352 C CA . GLU A 1 164 ? -18.321 15.087 9.388 1.00 97.44 164 GLU A CA 1
ATOM 1353 C C . GLU A 1 164 ? -18.984 14.749 10.734 1.00 97.44 164 GLU A C 1
ATOM 1355 O O . GLU A 1 164 ? -19.579 15.619 11.368 1.00 97.44 164 GLU A O 1
ATOM 1360 N N . GLU A 1 165 ? -18.853 13.502 11.193 1.00 96.50 165 GLU A N 1
ATOM 1361 C CA . GLU A 1 165 ? -19.444 13.014 12.446 1.00 96.50 165 GLU A CA 1
ATOM 1362 C C . GLU A 1 165 ? -18.686 13.481 13.702 1.00 96.50 165 GLU A C 1
ATOM 1364 O O . GLU A 1 165 ? -19.291 13.636 14.763 1.00 96.50 165 GLU A O 1
ATOM 1369 N N . THR A 1 166 ? -17.368 13.691 13.610 1.00 96.56 166 THR A N 1
ATOM 1370 C CA . THR A 1 166 ? -16.497 13.883 14.791 1.00 96.56 166 THR A CA 1
ATOM 1371 C C . THR A 1 166 ? -15.701 15.186 14.803 1.00 96.56 166 THR A C 1
ATOM 1373 O O . THR A 1 166 ? -15.177 15.575 15.845 1.00 96.56 166 THR A O 1
ATOM 1376 N N . GLY A 1 167 ? -15.567 15.858 13.660 1.00 97.25 167 GLY A N 1
ATOM 1377 C CA . GLY A 1 167 ? -14.643 16.976 13.467 1.00 97.25 167 GLY A CA 1
ATOM 1378 C C . GLY A 1 167 ? -13.166 16.571 13.346 1.00 97.25 167 GLY A C 1
ATOM 1379 O O . GLY A 1 167 ? -12.309 17.450 13.263 1.00 97.25 167 GLY A O 1
ATOM 1380 N N . ILE A 1 168 ? -12.839 15.272 13.335 1.00 96.94 168 ILE A N 1
ATOM 1381 C CA . ILE A 1 168 ? -11.459 14.768 13.279 1.00 96.94 168 ILE A CA 1
ATOM 1382 C C . ILE A 1 168 ? -11.097 14.377 11.844 1.00 96.94 168 ILE A C 1
ATOM 1384 O O . ILE A 1 168 ? -11.695 13.477 11.261 1.00 96.94 168 ILE A O 1
ATOM 1388 N N . GLN A 1 169 ? -10.068 15.017 11.287 1.00 97.00 169 GLN A N 1
ATOM 1389 C CA . GLN A 1 169 ? -9.540 14.692 9.960 1.00 97.00 169 GLN A CA 1
ATOM 1390 C C . GLN A 1 169 ? -8.415 13.662 10.041 1.00 97.00 169 GLN A C 1
ATOM 1392 O O . GLN A 1 169 ? -7.463 13.855 10.797 1.00 97.00 169 GLN A O 1
ATOM 1397 N N . LEU A 1 170 ? -8.502 12.613 9.226 1.00 97.00 170 LEU A N 1
ATOM 1398 C CA . LEU A 1 170 ? -7.486 11.565 9.095 1.00 97.00 170 LEU A CA 1
ATOM 1399 C C . LEU A 1 170 ? -6.614 11.817 7.859 1.00 97.00 170 LEU A C 1
ATOM 1401 O O . LEU A 1 170 ? -7.109 12.305 6.842 1.00 97.00 170 LEU A O 1
ATOM 1405 N N . GLU A 1 171 ? -5.325 11.504 7.948 1.00 95.50 171 GLU A N 1
ATOM 1406 C CA . GLU A 1 171 ? -4.353 11.729 6.876 1.00 95.50 171 GLU A CA 1
ATOM 1407 C C . GLU A 1 171 ? -4.089 10.471 6.043 1.00 95.50 171 GLU A C 1
ATOM 1409 O O . GLU A 1 171 ? -4.176 10.526 4.818 1.00 95.50 171 GLU A O 1
ATOM 1414 N N . TYR A 1 172 ? -3.787 9.343 6.689 1.00 96.69 172 TYR A N 1
ATOM 1415 C CA . TYR A 1 172 ? -3.331 8.119 6.025 1.00 96.69 172 TYR A C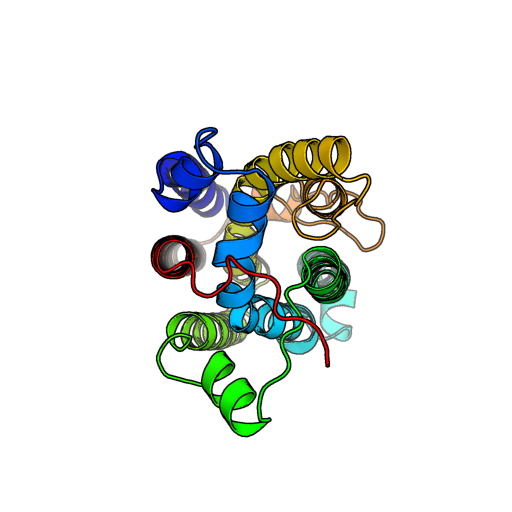A 1
ATOM 1416 C C . TYR A 1 172 ? -4.460 7.367 5.336 1.00 96.69 172 TYR A C 1
ATOM 1418 O O . TYR A 1 172 ? -4.296 6.926 4.207 1.00 96.69 172 TYR A O 1
ATOM 1426 N N . VAL A 1 173 ? -5.606 7.214 5.999 1.00 96.31 173 VAL A N 1
ATOM 1427 C CA . VAL A 1 173 ? -6.804 6.601 5.394 1.00 96.31 173 VAL A CA 1
ATOM 1428 C C . VAL A 1 173 ? -7.740 7.639 4.762 1.00 96.31 173 VAL A C 1
ATOM 1430 O O . VAL A 1 173 ? -8.833 7.285 4.318 1.00 96.31 173 VAL A O 1
ATOM 1433 N N . GLY A 1 174 ? -7.333 8.912 4.743 1.00 93.62 174 GLY A N 1
ATOM 1434 C CA . GLY A 1 174 ? -8.128 10.047 4.279 1.00 93.62 174 GLY A CA 1
ATOM 1435 C C . GLY A 1 174 ? -7.721 10.605 2.914 1.00 93.62 174 GLY A C 1
ATOM 1436 O O . GLY A 1 174 ? -6.982 9.992 2.145 1.00 93.62 174 GLY A O 1
ATOM 1437 N N . ASP A 1 175 ? -8.224 11.806 2.619 1.00 88.25 175 ASP A N 1
ATOM 1438 C CA . ASP A 1 175 ? -8.040 12.474 1.323 1.00 88.25 175 ASP A CA 1
ATOM 1439 C C . ASP A 1 175 ? -6.588 12.879 1.044 1.00 88.25 175 ASP A C 1
ATOM 1441 O O . ASP A 1 175 ? -6.217 13.015 -0.118 1.00 88.25 175 ASP A O 1
ATOM 1445 N N . ILE A 1 176 ? -5.762 13.071 2.081 1.00 85.38 176 ILE A N 1
ATOM 1446 C CA . ILE A 1 176 ? -4.352 13.443 1.901 1.00 85.38 176 ILE A CA 1
ATOM 1447 C C . ILE A 1 176 ? -3.619 12.324 1.166 1.00 85.38 176 ILE A C 1
ATOM 1449 O O . ILE A 1 176 ? -3.061 12.583 0.106 1.00 85.38 176 ILE A O 1
ATOM 1453 N N . HIS A 1 177 ? -3.681 11.087 1.667 1.00 84.69 177 HIS A N 1
ATOM 1454 C CA . HIS A 1 177 ? -3.039 9.949 1.008 1.00 84.69 177 HIS A CA 1
ATOM 1455 C C . HIS A 1 177 ? -3.648 9.678 -0.372 1.00 84.69 177 HIS A C 1
ATOM 1457 O O . HIS A 1 177 ? -2.935 9.633 -1.369 1.00 84.69 177 HIS A O 1
ATOM 1463 N N . SER A 1 178 ? -4.982 9.609 -0.463 1.00 79.38 178 SER A N 1
ATOM 1464 C CA . SER A 1 178 ? -5.656 9.352 -1.744 1.00 79.38 178 SER A CA 1
ATOM 1465 C C . SER A 1 178 ? -5.390 10.432 -2.800 1.00 79.38 178 SER A C 1
ATOM 1467 O O . SER A 1 178 ? -5.461 10.137 -3.990 1.00 79.38 178 SER A O 1
ATOM 1469 N N . GLY A 1 179 ? -5.163 11.681 -2.386 1.00 69.75 179 GLY A N 1
ATOM 1470 C CA . GLY A 1 179 ? -4.920 12.808 -3.283 1.00 69.75 179 GLY A CA 1
ATOM 1471 C C . GLY A 1 179 ? -3.491 12.866 -3.816 1.00 69.75 179 GLY A C 1
ATOM 1472 O O . GLY A 1 179 ? -3.279 13.427 -4.889 1.00 69.75 179 GLY A O 1
ATOM 1473 N N . VAL A 1 180 ? -2.530 12.284 -3.094 1.00 68.94 180 VAL A N 1
ATOM 1474 C CA . VAL A 1 180 ? -1.127 12.207 -3.524 1.00 68.94 180 VAL A CA 1
ATOM 1475 C C . VAL A 1 180 ? -0.777 10.885 -4.199 1.00 68.94 180 VAL A C 1
ATOM 1477 O O . VAL A 1 180 ? 0.281 10.801 -4.803 1.00 68.94 180 VAL A O 1
ATOM 1480 N N . GLU A 1 181 ? -1.654 9.881 -4.140 1.00 70.25 181 GLU A N 1
ATOM 1481 C CA . GLU A 1 181 ? -1.441 8.562 -4.742 1.00 70.25 181 GLU A CA 1
ATOM 1482 C C . GLU A 1 181 ? -2.526 8.258 -5.800 1.00 70.25 181 GLU A C 1
ATOM 1484 O O . GLU A 1 181 ? -3.543 7.602 -5.537 1.00 70.25 181 GLU A O 1
ATOM 1489 N N . PRO A 1 182 ? -2.359 8.753 -7.039 1.00 68.88 182 PRO A N 1
ATOM 1490 C CA . PRO A 1 182 ? -3.347 8.595 -8.108 1.00 68.88 182 PRO A CA 1
ATOM 1491 C C . PRO A 1 182 ? -3.323 7.202 -8.768 1.00 68.88 182 PRO A C 1
ATOM 1493 O O . PRO A 1 182 ? -4.029 6.993 -9.754 1.00 68.88 182 PRO A O 1
ATOM 1496 N N . GLY A 1 183 ? -2.516 6.263 -8.258 1.00 65.12 183 GLY A N 1
ATOM 1497 C CA . GLY A 1 183 ? -2.272 4.955 -8.876 1.00 65.12 183 GLY A CA 1
ATOM 1498 C C . GLY A 1 183 ? -1.109 4.966 -9.874 1.00 65.12 183 GLY A C 1
ATOM 1499 O O . GLY A 1 183 ? -1.238 4.415 -10.967 1.00 65.12 183 GLY A O 1
ATOM 1500 N N . GLY A 1 184 ? -0.002 5.614 -9.504 1.00 76.62 184 GLY A N 1
ATOM 1501 C CA . GLY A 1 184 ? 1.235 5.738 -10.279 1.00 76.62 184 GLY A CA 1
ATOM 1502 C C . GLY A 1 184 ? 2.293 6.533 -9.504 1.00 76.62 184 GLY A C 1
ATOM 1503 O O . GLY A 1 184 ? 1.991 7.092 -8.452 1.00 76.62 184 GLY A O 1
ATOM 1504 N N . LEU A 1 185 ? 3.519 6.606 -10.027 1.00 77.50 185 LEU A N 1
ATOM 1505 C CA . LEU A 1 185 ? 4.646 7.269 -9.365 1.00 77.50 185 LEU A CA 1
ATOM 1506 C C . LEU A 1 185 ? 4.402 8.776 -9.191 1.00 77.50 185 LEU A C 1
ATOM 1508 O O . LEU A 1 185 ? 3.962 9.471 -10.111 1.00 77.50 185 LEU A O 1
ATOM 1512 N N . VAL A 1 186 ? 4.794 9.306 -8.035 1.00 76.44 186 VAL A N 1
ATOM 1513 C CA . VAL A 1 186 ? 4.719 10.738 -7.706 1.00 76.44 186 VAL A CA 1
ATOM 1514 C C . VAL A 1 186 ? 6.051 11.264 -7.193 1.00 76.44 186 VAL A C 1
ATOM 1516 O O . VAL A 1 186 ? 6.837 10.517 -6.628 1.00 76.44 186 VAL A O 1
ATOM 1519 N N . ASN A 1 187 ? 6.348 12.544 -7.406 1.00 72.44 187 ASN A N 1
ATOM 1520 C CA . ASN A 1 187 ? 7.574 13.164 -6.894 1.00 72.44 187 ASN A CA 1
ATOM 1521 C C . ASN A 1 187 ? 7.362 13.792 -5.500 1.00 72.44 187 ASN A C 1
ATOM 1523 O O . ASN A 1 187 ? 6.256 13.827 -4.969 1.00 72.44 187 ASN A O 1
ATOM 1527 N N . GLN A 1 188 ? 8.418 14.366 -4.911 1.00 75.06 188 GLN A N 1
ATOM 1528 C CA . GLN A 1 188 ? 8.359 15.009 -3.584 1.00 75.06 188 GLN A CA 1
ATOM 1529 C C . GLN A 1 188 ? 7.432 16.237 -3.506 1.00 75.06 188 GLN A C 1
ATOM 1531 O O . GLN A 1 188 ? 7.138 16.712 -2.410 1.00 75.06 188 GLN A O 1
ATOM 1536 N N . GLN A 1 189 ? 7.001 16.775 -4.647 1.00 72.31 189 GLN A N 1
ATOM 1537 C CA . GLN A 1 189 ? 6.031 17.862 -4.754 1.00 72.31 189 GLN A CA 1
ATOM 1538 C C . GLN A 1 189 ? 4.592 17.337 -4.919 1.00 72.31 189 GLN A C 1
ATOM 1540 O O . GLN A 1 189 ? 3.676 18.143 -5.067 1.00 72.31 189 GLN A O 1
ATOM 1545 N N . HIS A 1 190 ? 4.384 16.015 -4.848 1.00 67.69 190 HIS A N 1
ATOM 1546 C CA . HIS A 1 190 ? 3.122 15.319 -5.131 1.00 67.69 190 HIS A CA 1
ATOM 1547 C C . HIS A 1 190 ? 2.622 15.519 -6.565 1.00 67.69 190 HIS A C 1
ATOM 1549 O O . HIS A 1 190 ? 1.426 15.447 -6.844 1.00 67.69 190 HIS A O 1
ATOM 1555 N N . GLU A 1 191 ? 3.540 15.786 -7.490 1.00 75.25 191 GLU A N 1
ATOM 1556 C CA . GLU A 1 191 ? 3.227 15.846 -8.908 1.00 75.25 191 GLU A CA 1
ATOM 1557 C C . GLU A 1 191 ? 3.356 14.442 -9.495 1.00 75.25 191 GLU A C 1
ATOM 1559 O O . GLU A 1 191 ? 4.317 13.719 -9.212 1.00 75.25 191 GLU A O 1
ATOM 1564 N N . ILE A 1 192 ? 2.389 14.074 -10.336 1.00 77.06 192 ILE A N 1
ATOM 1565 C CA . ILE A 1 192 ? 2.407 12.808 -11.068 1.00 77.06 192 ILE A CA 1
ATOM 1566 C C . ILE A 1 192 ? 3.647 12.788 -11.954 1.00 77.06 192 ILE A C 1
ATOM 1568 O O . ILE A 1 192 ? 3.826 13.653 -12.816 1.00 77.06 192 ILE A O 1
ATOM 1572 N N . ILE A 1 193 ? 4.504 11.795 -11.745 1.00 77.44 193 ILE A N 1
ATOM 1573 C CA . ILE A 1 193 ? 5.645 11.553 -12.615 1.00 77.44 193 ILE A CA 1
ATOM 1574 C C . ILE A 1 193 ? 5.100 11.076 -13.959 1.00 77.44 193 ILE A C 1
ATOM 1576 O O . ILE A 1 193 ? 4.249 10.192 -14.013 1.00 77.44 193 ILE A O 1
ATOM 1580 N N . ASN A 1 194 ? 5.601 11.643 -15.062 1.00 76.12 194 ASN A N 1
ATOM 1581 C CA . ASN A 1 194 ? 5.270 11.103 -16.372 1.00 76.12 194 ASN A CA 1
ATOM 1582 C C . ASN A 1 194 ? 5.854 9.683 -16.500 1.00 76.12 194 ASN A C 1
ATOM 1584 O O . ASN A 1 194 ? 7.057 9.501 -16.692 1.00 76.12 194 ASN A O 1
ATOM 1588 N N . GLU A 1 195 ? 4.981 8.684 -16.408 1.00 75.12 195 GLU A N 1
ATOM 1589 C CA . GLU A 1 195 ? 5.337 7.275 -16.514 1.00 75.12 195 GLU A CA 1
ATOM 1590 C C . GLU A 1 195 ? 5.501 6.793 -17.962 1.00 75.12 195 GLU A C 1
ATOM 1592 O O . GLU A 1 195 ? 5.763 5.610 -18.161 1.00 75.12 195 GLU A O 1
ATOM 1597 N N . ASP A 1 196 ? 5.379 7.649 -18.985 1.00 85.06 196 ASP A N 1
ATOM 1598 C CA . ASP A 1 196 ? 5.550 7.282 -20.402 1.00 85.06 196 ASP A CA 1
ATOM 1599 C C . ASP A 1 196 ? 6.856 6.510 -20.637 1.00 85.06 196 ASP A C 1
ATOM 1601 O O . ASP A 1 196 ? 6.881 5.511 -21.356 1.00 85.06 196 ASP A O 1
ATOM 1605 N N . LEU A 1 197 ? 7.933 6.910 -19.951 1.00 85.88 197 LEU A N 1
ATOM 1606 C CA . LEU A 1 197 ? 9.227 6.229 -20.016 1.00 85.88 197 LEU A CA 1
ATOM 1607 C C . LEU A 1 197 ? 9.165 4.777 -19.515 1.00 85.88 197 LEU A C 1
ATOM 1609 O O . LEU A 1 197 ? 9.869 3.919 -20.043 1.00 85.88 197 LEU A O 1
ATOM 1613 N N . PHE A 1 198 ? 8.312 4.480 -18.532 1.00 88.50 198 PHE A N 1
ATOM 1614 C CA . PHE A 1 198 ? 8.068 3.117 -18.064 1.00 88.50 198 PHE A CA 1
ATOM 1615 C C . PHE A 1 198 ? 7.046 2.401 -18.946 1.00 88.50 198 PHE A C 1
ATOM 1617 O O . PHE A 1 198 ? 7.264 1.260 -19.346 1.00 88.50 198 PHE A O 1
ATOM 1624 N N . THR A 1 199 ? 5.917 3.037 -19.254 1.00 86.00 199 THR A N 1
ATOM 1625 C CA . THR A 1 199 ? 4.780 2.398 -19.929 1.00 86.00 199 THR A CA 1
ATOM 1626 C C . THR A 1 199 ? 5.101 2.028 -21.378 1.00 86.00 199 THR A C 1
ATOM 1628 O O . THR A 1 199 ? 4.738 0.929 -21.823 1.00 86.00 199 THR A O 1
ATOM 1631 N N . GLU A 1 200 ? 5.845 2.879 -22.085 1.00 91.44 200 GLU A N 1
ATOM 1632 C CA . GLU A 1 200 ? 6.249 2.674 -23.478 1.00 91.44 200 GLU A CA 1
ATOM 1633 C C . GLU A 1 200 ? 7.516 1.822 -23.622 1.00 91.44 200 GLU A C 1
ATOM 1635 O O . GLU A 1 200 ? 7.823 1.361 -24.724 1.00 91.44 200 GLU A O 1
ATOM 1640 N N . ALA A 1 201 ? 8.214 1.515 -22.523 1.00 92.94 201 ALA A N 1
ATOM 1641 C CA . ALA A 1 201 ? 9.388 0.656 -22.565 1.00 92.94 201 ALA A CA 1
ATOM 1642 C C . ALA A 1 201 ? 9.053 -0.750 -23.095 1.00 92.94 201 ALA A C 1
ATOM 1644 O O . ALA A 1 201 ? 8.148 -1.455 -22.610 1.00 92.94 201 ALA A O 1
ATOM 1645 N N . VAL A 1 202 ? 9.834 -1.191 -24.083 1.00 93.12 202 VAL A N 1
ATOM 1646 C CA . VAL A 1 202 ? 9.760 -2.540 -24.649 1.00 93.12 202 VAL A CA 1
ATOM 1647 C C . VAL A 1 202 ? 10.687 -3.448 -23.854 1.00 93.12 202 VAL A C 1
ATOM 1649 O O . VAL A 1 202 ? 11.885 -3.205 -23.773 1.00 93.12 202 VAL A O 1
ATOM 1652 N N . LEU A 1 203 ? 10.112 -4.496 -23.268 1.00 95.00 203 LEU A N 1
ATOM 1653 C CA . LEU A 1 203 ? 10.879 -5.531 -22.582 1.00 95.00 203 LEU A CA 1
ATOM 1654 C C . LEU A 1 203 ? 11.227 -6.638 -23.567 1.00 95.00 203 LEU A C 1
ATOM 1656 O O . LEU A 1 203 ? 10.370 -7.039 -24.364 1.00 95.00 203 LEU A O 1
ATOM 1660 N N . ASP A 1 204 ? 12.433 -7.186 -23.449 1.00 96.75 204 ASP A N 1
ATOM 1661 C CA . ASP A 1 204 ? 12.727 -8.479 -24.051 1.00 96.75 204 ASP A CA 1
ATOM 1662 C C . ASP A 1 204 ? 11.907 -9.601 -23.385 1.00 96.75 204 ASP A C 1
ATOM 1664 O O . ASP A 1 204 ? 11.179 -9.398 -22.408 1.00 96.75 204 ASP A O 1
ATOM 1668 N N . GLU A 1 205 ? 11.979 -10.807 -23.942 1.00 97.12 205 GLU A N 1
ATOM 1669 C CA . GLU A 1 205 ? 11.199 -11.942 -23.452 1.00 97.12 205 GLU A CA 1
ATOM 1670 C C . GLU A 1 205 ? 11.526 -12.332 -22.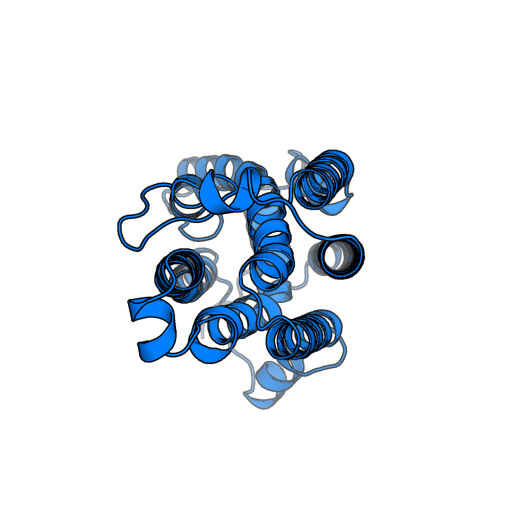004 1.00 97.12 205 GLU A C 1
ATOM 1672 O O . GLU A 1 205 ? 10.611 -12.642 -21.235 1.00 97.12 205 GLU A O 1
ATOM 1677 N N . GLN A 1 206 ? 12.799 -12.272 -21.612 1.00 96.75 206 GLN A N 1
ATOM 1678 C CA . GLN A 1 206 ? 13.239 -12.652 -20.275 1.00 96.75 206 GLN A CA 1
ATOM 1679 C C . GLN A 1 206 ? 12.772 -11.630 -19.236 1.00 96.75 206 GLN A C 1
ATOM 1681 O O . GLN A 1 206 ? 12.180 -12.011 -18.224 1.00 96.75 206 GLN A O 1
ATOM 1686 N N . MET A 1 207 ? 12.981 -10.340 -19.500 1.00 97.25 207 MET A N 1
ATOM 1687 C CA . MET A 1 207 ? 12.517 -9.252 -18.644 1.00 97.25 207 MET A CA 1
ATOM 1688 C C . MET A 1 207 ? 10.996 -9.246 -18.542 1.00 97.25 207 MET A C 1
ATOM 1690 O O . MET A 1 207 ? 10.451 -9.056 -17.460 1.00 97.25 207 MET A O 1
ATOM 1694 N N . ARG A 1 208 ? 10.287 -9.492 -19.650 1.00 97.81 208 ARG A N 1
ATOM 1695 C CA . ARG A 1 208 ? 8.821 -9.544 -19.664 1.00 97.81 208 ARG A CA 1
ATOM 1696 C C . ARG A 1 208 ? 8.292 -10.667 -18.788 1.00 97.81 208 ARG A C 1
ATOM 1698 O O . ARG A 1 208 ? 7.424 -10.419 -17.955 1.00 97.81 208 ARG A O 1
ATOM 1705 N N . LYS A 1 209 ? 8.842 -11.875 -18.935 1.00 98.12 209 LYS A N 1
ATOM 1706 C CA . LYS A 1 209 ? 8.488 -13.016 -18.087 1.00 98.12 209 LYS A CA 1
ATOM 1707 C C . LYS A 1 209 ? 8.780 -12.713 -16.618 1.00 98.12 209 LYS A C 1
ATOM 1709 O O . LYS A 1 209 ? 7.909 -12.911 -15.777 1.00 98.12 209 LYS A O 1
ATOM 1714 N N . ARG A 1 210 ? 9.966 -12.181 -16.312 1.00 97.94 210 ARG A N 1
ATOM 1715 C CA . ARG A 1 210 ? 10.352 -11.898 -14.926 1.00 97.94 210 ARG A CA 1
ATOM 1716 C C . ARG A 1 210 ? 9.506 -10.793 -14.292 1.00 97.94 210 ARG A C 1
ATOM 1718 O O . ARG A 1 210 ? 9.097 -10.929 -13.145 1.00 97.94 210 ARG A O 1
ATOM 1725 N N . GLY A 1 211 ? 9.204 -9.734 -15.040 1.00 98.00 211 GLY A N 1
ATOM 1726 C CA . GLY A 1 211 ? 8.321 -8.658 -14.595 1.00 98.00 211 GLY A CA 1
ATOM 1727 C C . GLY A 1 211 ? 6.901 -9.150 -14.310 1.00 98.00 211 GLY A C 1
ATOM 1728 O O . GLY A 1 211 ? 6.303 -8.728 -13.325 1.00 98.00 211 GLY A O 1
ATOM 1729 N N . LEU A 1 212 ? 6.380 -10.088 -15.112 1.00 98.50 212 LEU A N 1
ATOM 1730 C CA . LEU A 1 212 ? 5.087 -10.732 -14.850 1.00 98.50 212 LEU A CA 1
ATOM 1731 C C . LEU A 1 212 ? 5.111 -11.578 -13.574 1.00 98.50 212 LEU A C 1
ATOM 1733 O O . LEU A 1 212 ? 4.212 -11.429 -12.757 1.00 98.50 212 LEU A O 1
ATOM 1737 N N . GLU A 1 213 ? 6.140 -12.404 -13.372 1.00 98.38 213 GLU A N 1
ATOM 1738 C CA . GLU A 1 213 ? 6.294 -13.205 -12.144 1.00 98.38 213 GLU A CA 1
ATOM 1739 C C . GLU A 1 213 ? 6.361 -12.318 -10.890 1.00 98.38 213 GLU A C 1
ATOM 1741 O O . GLU A 1 213 ? 5.744 -12.619 -9.869 1.00 98.38 213 GLU A O 1
ATOM 1746 N N . MET A 1 214 ? 7.094 -11.202 -10.972 1.00 98.38 214 MET A N 1
ATOM 1747 C CA . MET A 1 214 ? 7.171 -10.209 -9.901 1.00 98.38 214 MET A CA 1
ATOM 1748 C C . MET A 1 214 ? 5.805 -9.571 -9.636 1.00 98.38 214 MET A C 1
ATOM 1750 O O . MET A 1 214 ? 5.354 -9.552 -8.493 1.00 98.38 214 MET A O 1
ATOM 1754 N N . ALA A 1 215 ? 5.119 -9.097 -10.676 1.00 98.25 215 ALA A N 1
ATOM 1755 C CA . ALA A 1 215 ? 3.806 -8.477 -10.540 1.00 98.25 215 ALA A CA 1
ATOM 1756 C C . ALA A 1 215 ? 2.746 -9.451 -9.997 1.00 98.25 215 ALA A C 1
ATOM 1758 O O 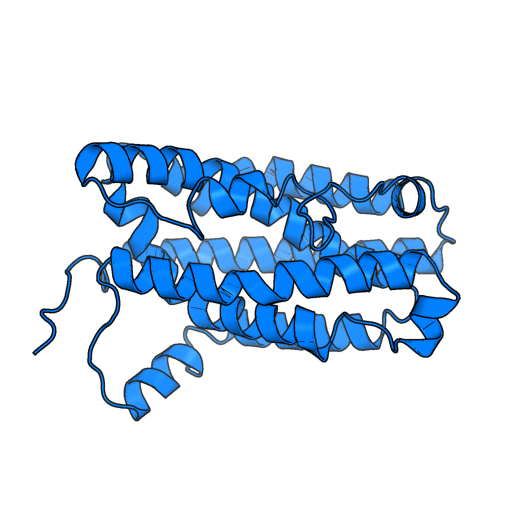. ALA A 1 215 ? 1.940 -9.064 -9.151 1.00 98.25 215 ALA A O 1
ATOM 1759 N N . GLU A 1 216 ? 2.756 -10.707 -10.446 1.00 98.50 216 GLU A N 1
ATOM 1760 C CA . GLU A 1 216 ? 1.887 -11.780 -9.952 1.00 98.50 216 GLU A CA 1
ATOM 1761 C C . GLU A 1 216 ? 2.106 -12.033 -8.463 1.00 98.50 216 GLU A C 1
ATOM 1763 O O . GLU A 1 216 ? 1.150 -11.947 -7.690 1.00 98.50 216 GLU A O 1
ATOM 1768 N N . TYR A 1 217 ? 3.361 -12.230 -8.046 1.00 98.44 217 TYR A N 1
ATOM 1769 C CA . TYR A 1 217 ? 3.705 -12.379 -6.634 1.00 98.44 217 TYR A CA 1
ATOM 1770 C C . TYR A 1 217 ? 3.190 -11.197 -5.806 1.00 98.44 217 TYR A C 1
ATOM 1772 O O . TYR A 1 217 ? 2.557 -11.394 -4.769 1.00 98.44 217 TYR A O 1
ATOM 1780 N N . MET A 1 218 ? 3.416 -9.965 -6.266 1.00 98.44 218 MET A N 1
ATOM 1781 C CA . MET A 1 218 ? 2.967 -8.772 -5.550 1.00 98.44 218 MET A CA 1
ATOM 1782 C C . MET A 1 218 ? 1.443 -8.736 -5.398 1.00 98.44 218 MET A C 1
ATOM 1784 O O . MET A 1 218 ? 0.952 -8.575 -4.279 1.00 98.44 218 MET A O 1
ATOM 1788 N N . CYS A 1 219 ? 0.696 -8.938 -6.487 1.00 98.44 219 CYS A N 1
ATOM 1789 C CA . CYS A 1 219 ? -0.769 -8.933 -6.462 1.00 98.44 219 CYS A CA 1
ATOM 1790 C C . CYS A 1 219 ? -1.318 -10.022 -5.524 1.00 98.44 219 CYS A C 1
ATOM 1792 O O . CYS A 1 219 ? -2.151 -9.734 -4.664 1.00 98.44 219 CYS A O 1
ATOM 1794 N N . ASP A 1 220 ? -0.804 -11.252 -5.623 1.00 98.12 220 ASP A N 1
ATOM 1795 C CA . ASP A 1 220 ? -1.229 -12.383 -4.788 1.00 98.12 220 ASP A CA 1
ATOM 1796 C C . ASP A 1 220 ? -1.022 -12.107 -3.301 1.00 98.12 220 ASP A C 1
ATOM 1798 O O . ASP A 1 220 ? -1.904 -12.355 -2.474 1.00 98.12 220 ASP A O 1
ATOM 1802 N N . GLN A 1 221 ? 0.142 -11.567 -2.944 1.00 97.94 221 GLN A N 1
ATOM 1803 C CA . GLN A 1 221 ? 0.462 -11.283 -1.552 1.00 97.94 221 GLN A CA 1
ATOM 1804 C C . GLN A 1 221 ? -0.368 -10.120 -1.000 1.00 97.94 221 GLN A C 1
ATOM 1806 O O . GLN A 1 221 ? -0.743 -10.156 0.172 1.00 97.94 221 GLN A O 1
ATOM 1811 N N . ILE A 1 222 ? -0.672 -9.085 -1.796 1.00 97.88 222 ILE A N 1
ATOM 1812 C CA . ILE A 1 222 ? -1.591 -8.000 -1.394 1.00 97.88 222 ILE A CA 1
ATOM 1813 C C . ILE A 1 222 ? -2.975 -8.561 -1.072 1.00 97.88 222 ILE A C 1
ATOM 1815 O O . ILE A 1 222 ? -3.476 -8.357 0.036 1.00 97.88 222 ILE A O 1
ATOM 1819 N N . GLU A 1 223 ? -3.557 -9.341 -1.977 1.00 97.19 223 GLU A N 1
ATOM 1820 C CA . GLU A 1 223 ? -4.893 -9.905 -1.776 1.00 97.19 223 GLU A CA 1
ATOM 1821 C C . GLU A 1 223 ? -4.950 -10.885 -0.596 1.00 97.19 223 GLU A C 1
ATOM 1823 O O . GLU A 1 223 ? -5.919 -10.883 0.174 1.00 97.19 223 GLU A O 1
ATOM 1828 N N . LEU A 1 224 ? -3.893 -11.682 -0.396 1.00 96.06 224 LEU A N 1
ATOM 1829 C CA . LEU A 1 224 ? -3.773 -12.577 0.755 1.00 96.06 224 LEU A CA 1
ATOM 1830 C C . LEU A 1 224 ? -3.794 -11.807 2.083 1.00 96.06 224 LEU A C 1
ATOM 1832 O O . LEU A 1 224 ? -4.442 -12.238 3.039 1.00 96.06 224 LEU A O 1
ATOM 1836 N N . ARG A 1 225 ? -3.116 -10.659 2.158 1.00 95.56 225 ARG A N 1
ATOM 1837 C CA . ARG A 1 225 ? -3.093 -9.833 3.374 1.00 95.56 225 ARG A CA 1
ATOM 1838 C C . ARG A 1 225 ? -4.408 -9.114 3.611 1.00 95.56 225 ARG A C 1
ATOM 1840 O O . ARG A 1 225 ? -4.830 -9.027 4.758 1.00 95.56 225 ARG A O 1
ATOM 1847 N N . TRP A 1 226 ? -5.117 -8.696 2.565 1.00 96.88 226 TRP A N 1
ATOM 1848 C CA . TRP A 1 226 ? -6.474 -8.158 2.709 1.00 96.88 226 TRP A CA 1
ATOM 1849 C C . TRP A 1 226 ? -7.439 -9.162 3.340 1.00 96.88 226 TRP A C 1
ATOM 1851 O O . TRP A 1 226 ? -8.232 -8.789 4.205 1.00 96.88 226 TRP A O 1
ATOM 1861 N N . LYS A 1 227 ? -7.311 -10.456 3.021 1.00 95.31 227 LYS A N 1
ATOM 1862 C CA . LYS A 1 227 ? -8.032 -11.502 3.761 1.00 95.31 227 LYS A CA 1
ATOM 1863 C C . LYS A 1 227 ? -7.680 -11.476 5.255 1.00 95.31 227 LYS A C 1
ATOM 1865 O O . LYS A 1 227 ? -8.581 -11.531 6.085 1.00 95.31 227 LYS A O 1
ATOM 1870 N N . GLY A 1 228 ? -6.397 -11.359 5.599 1.00 94.81 228 GLY A N 1
ATOM 1871 C CA . GLY A 1 228 ? -5.939 -11.219 6.987 1.00 94.81 228 GLY A CA 1
ATOM 1872 C C . GLY A 1 228 ? -6.506 -9.981 7.692 1.00 94.81 228 GLY A C 1
ATOM 1873 O O . GLY A 1 228 ? -7.003 -10.095 8.809 1.00 94.81 228 GLY A O 1
ATOM 1874 N N . ASN A 1 229 ? -6.516 -8.830 7.014 1.00 96.06 229 ASN A N 1
ATOM 1875 C CA . ASN A 1 229 ? -7.074 -7.574 7.525 1.00 96.06 229 ASN A CA 1
ATOM 1876 C C . ASN A 1 229 ? -8.555 -7.719 7.886 1.00 96.06 229 ASN A C 1
ATOM 1878 O O . ASN A 1 229 ? -8.972 -7.287 8.961 1.00 96.06 229 ASN A O 1
ATOM 1882 N N . LEU A 1 230 ? -9.343 -8.361 7.017 1.00 97.06 230 LEU A N 1
ATOM 1883 C CA . LEU A 1 230 ? -10.759 -8.609 7.276 1.00 97.06 230 LEU A CA 1
ATOM 1884 C C . LEU A 1 230 ? -10.967 -9.534 8.479 1.00 97.06 230 LEU A C 1
ATOM 1886 O O . LEU A 1 230 ? -11.803 -9.254 9.338 1.00 97.06 230 LEU A O 1
ATOM 1890 N N . GLU A 1 231 ? -10.224 -10.638 8.551 1.00 95.81 231 GLU A N 1
ATOM 1891 C CA . GLU A 1 231 ? -10.355 -11.582 9.662 1.00 95.81 231 GLU A CA 1
ATOM 1892 C C . GLU A 1 231 ? -9.931 -10.949 10.991 1.00 95.81 231 GLU A C 1
ATOM 1894 O O . GLU A 1 231 ? -10.612 -11.135 11.997 1.00 95.81 231 GLU A O 1
ATOM 1899 N N . PHE A 1 232 ? -8.881 -10.125 10.994 1.00 94.88 232 PHE A N 1
ATOM 1900 C CA . PHE A 1 232 ? -8.494 -9.339 12.162 1.00 94.88 232 PHE A CA 1
ATOM 1901 C C . PHE A 1 232 ? -9.586 -8.341 12.569 1.00 94.88 232 PHE A C 1
ATOM 1903 O O . PHE A 1 232 ? -9.974 -8.304 13.737 1.00 94.88 232 PHE A O 1
ATOM 1910 N N . ALA A 1 233 ? -10.153 -7.597 11.613 1.00 96.06 233 ALA A N 1
ATOM 1911 C CA . ALA A 1 233 ? -11.219 -6.637 11.890 1.00 96.06 233 ALA A CA 1
ATOM 1912 C C . ALA A 1 233 ? -12.456 -7.297 12.517 1.00 96.06 233 ALA A C 1
ATOM 1914 O O . ALA A 1 233 ? -13.026 -6.781 13.481 1.00 96.06 233 ALA A O 1
ATOM 1915 N N . LYS A 1 234 ? -12.843 -8.480 12.024 1.00 94.88 234 LYS A N 1
ATOM 1916 C CA . LYS A 1 234 ? -13.985 -9.250 12.541 1.00 94.88 234 LYS A CA 1
ATOM 1917 C C . LYS A 1 234 ? -13.807 -9.732 13.979 1.00 94.88 234 LYS A C 1
ATOM 1919 O O . LYS A 1 234 ? -14.815 -9.925 14.655 1.00 94.88 234 LYS A O 1
ATOM 1924 N N . LYS A 1 235 ? -12.573 -9.891 14.475 1.00 93.25 235 LYS A N 1
ATOM 1925 C CA . LYS A 1 235 ? -12.332 -10.202 15.897 1.00 93.25 235 LYS A CA 1
ATOM 1926 C C . LYS A 1 235 ? -12.774 -9.059 16.818 1.00 93.25 235 LYS A C 1
ATOM 1928 O O . LYS A 1 235 ? -13.033 -9.295 17.992 1.00 93.25 235 LYS A O 1
ATOM 1933 N N . ARG A 1 236 ? -12.859 -7.824 16.298 1.00 89.00 236 ARG A N 1
ATOM 1934 C CA . ARG A 1 236 ? -13.265 -6.605 17.024 1.00 89.00 236 ARG A CA 1
ATOM 1935 C C . ARG A 1 236 ? -12.460 -6.312 18.296 1.00 89.00 236 ARG A C 1
ATOM 1937 O O . ARG A 1 236 ? -12.885 -5.504 19.117 1.00 89.00 236 ARG A O 1
ATOM 1944 N N . GLU A 1 237 ? -11.266 -6.887 18.438 1.00 84.75 237 GLU A N 1
ATOM 1945 C CA . GLU A 1 237 ? -10.381 -6.676 19.595 1.00 84.75 237 GLU A CA 1
ATOM 1946 C C . GLU A 1 237 ? -10.008 -5.200 19.790 1.00 84.75 237 GLU A C 1
ATOM 1948 O O . GLU A 1 237 ? -9.669 -4.788 20.901 1.00 84.75 237 GLU A O 1
ATOM 1953 N N . TRP A 1 238 ? -10.101 -4.405 18.719 1.00 84.12 238 TRP A N 1
ATOM 1954 C CA . TRP A 1 238 ? -9.765 -2.982 18.647 1.00 84.12 238 TRP A CA 1
ATOM 1955 C C . TRP A 1 238 ? -10.985 -2.048 18.573 1.00 84.12 238 TRP A C 1
ATOM 1957 O O . TRP A 1 238 ? -10.821 -0.858 18.332 1.00 84.12 238 TRP A O 1
ATOM 1967 N N . ALA A 1 239 ? -12.202 -2.556 18.813 1.00 78.69 239 ALA A N 1
ATOM 1968 C CA . ALA A 1 239 ? -13.434 -1.758 18.741 1.00 78.69 239 ALA A CA 1
ATOM 1969 C C . ALA A 1 239 ? -13.581 -0.738 19.882 1.00 78.69 239 ALA A C 1
ATOM 1971 O O . ALA A 1 239 ? -14.206 0.304 19.704 1.00 78.69 239 ALA A O 1
ATOM 1972 N N . THR A 1 240 ? -13.016 -1.033 21.055 1.00 68.94 240 THR A N 1
ATOM 1973 C CA . THR A 1 240 ? -13.130 -0.165 22.233 1.00 68.94 240 THR A CA 1
ATOM 1974 C C . THR A 1 240 ? -11.834 0.625 22.433 1.00 68.94 240 THR A C 1
ATOM 1976 O O . THR A 1 240 ? -10.767 -0.001 22.549 1.00 68.94 240 THR A O 1
ATOM 1979 N N . PRO A 1 241 ? -11.902 1.969 22.519 1.00 62.53 241 PRO A N 1
ATOM 1980 C CA . PRO A 1 241 ? -10.791 2.788 22.989 1.00 62.53 241 PRO A CA 1
ATOM 1981 C C . PRO A 1 241 ? -10.402 2.333 24.397 1.00 62.53 241 PRO A C 1
ATOM 1983 O O . PRO A 1 241 ? -11.253 2.243 25.284 1.00 62.53 241 PRO A O 1
ATOM 1986 N N . ILE A 1 242 ? -9.131 1.999 24.613 1.00 59.28 242 ILE A N 1
ATOM 1987 C CA . ILE A 1 242 ? -8.643 1.748 25.972 1.00 59.28 242 ILE A CA 1
ATOM 1988 C C . ILE A 1 242 ? -8.302 3.113 26.554 1.00 59.28 242 ILE A C 1
ATOM 1990 O O . ILE A 1 242 ? -7.521 3.847 25.953 1.00 59.28 242 ILE A O 1
ATOM 1994 N N . ALA A 1 243 ? -8.900 3.458 27.697 1.00 46.34 243 ALA A N 1
ATOM 1995 C CA . ALA A 1 243 ? -8.551 4.678 28.410 1.00 46.34 243 ALA A CA 1
ATOM 1996 C C . ALA A 1 243 ? -7.034 4.700 28.646 1.00 46.34 243 ALA A C 1
ATOM 1998 O O . ALA A 1 243 ? -6.483 3.774 29.246 1.00 46.34 243 ALA A O 1
ATOM 1999 N N . VAL A 1 244 ? -6.369 5.736 28.137 1.00 46.97 244 VAL A N 1
ATOM 2000 C CA . VAL A 1 244 ? -4.971 6.009 28.464 1.00 46.97 244 VAL A CA 1
ATOM 2001 C C . VAL A 1 244 ? -4.949 6.343 29.955 1.00 46.97 244 VAL A C 1
ATOM 2003 O O . VAL A 1 244 ? -5.531 7.347 30.363 1.00 46.97 244 VAL A O 1
ATOM 2006 N N . VAL A 1 245 ? -4.381 5.444 30.762 1.00 41.72 245 VAL A N 1
ATOM 2007 C CA . VAL A 1 245 ? -4.131 5.673 32.196 1.00 41.72 245 VAL A CA 1
ATOM 2008 C C . VAL A 1 245 ? -2.883 6.524 32.352 1.00 41.72 245 VAL A C 1
ATOM 2010 O O . VAL A 1 245 ? -1.878 6.187 31.683 1.00 41.72 245 VAL A O 1
#

Secondary structure (DSSP, 8-state):
-HHHHHHHHHHHHHHTT-HHHHHHT-TTS-HHHHHHSSGGGGHHHHHHHHHIIIIISPPPHHHHTT-HHHHHHHHHHHHHTTTHHHHHHHHHHTT------HHHHHHHHHSGGGHHHHHHHHHHHHHHHH--SHHHHHHHHHHHHHHHHHHHHHHHHHHHHHHHHHSPPPSSSSHHHHHH-SSS-B-TT-PBP-THHHHSPPPPHHHHHHHHHHHHHHHHHHHHHHHHHHHHHHH-TTSSPPP--

InterPro domains:
  IPR016084 Haem oxygenase-like, multi-helical [G3DSA:1.20.910.10] (3-233)

Foldseek 3Di:
DQVLVVVLLVLLVVCCPQPLVVLLVPPVDALLLNPWQLLLLCLLQLVLLLCCLPPAQQDDPVVVVPDVLNVLSNQQSVQSNPLSVLSVVQCVLSLVPDDDPPVVVCCSNVNPLNVLSVVVSVVLRVQSVVPPDSLLSVLQVLSVLSNLLSQLVSQAVSQVVVCVVPVDHGQNSHPPVNVLRVRAGAGNVSHGDPCCVNNVDDDDPVSVVSSNVSNVSNSVSVSVVSVSSVVSSVVCPRVDNDPDD

Mean predicted aligned error: 3.94 Å

pLDDT: mean 92.78, std 9.1, range [41.72, 98.5]

Radius of gyration: 18.23 Å; Cα contacts (8 Å, |Δi|>4): 319; chains: 1; bounding box: 50×33×57 Å